Protein AF-A0A1V5J9D7-F1 (afdb_monomer)

Radius of gyration: 21.49 Å; Cα contacts (8 Å, |Δi|>4): 347; chains: 1; bounding box: 73×35×59 Å

Structure (mmCIF, N/CA/C/O backbone):
data_AF-A0A1V5J9D7-F1
#
_entry.id   AF-A0A1V5J9D7-F1
#
loop_
_atom_site.group_PDB
_atom_site.id
_atom_site.type_symbol
_atom_site.label_atom_id
_atom_site.label_alt_id
_atom_site.label_comp_id
_atom_site.label_asym_id
_atom_site.label_entity_id
_atom_site.label_seq_id
_atom_site.pdbx_PDB_ins_code
_atom_site.Cartn_x
_atom_site.Cartn_y
_atom_site.Cartn_z
_atom_site.occupancy
_atom_site.B_iso_or_equiv
_atom_site.auth_seq_id
_atom_site.auth_comp_id
_atom_site.auth_asym_id
_atom_site.auth_atom_id
_atom_site.pdbx_PDB_model_num
ATOM 1 N N . MET A 1 1 ? -0.715 -8.933 -0.550 1.00 88.19 1 MET A N 1
ATOM 2 C CA . MET A 1 1 ? -1.091 -8.548 -1.933 1.00 88.19 1 MET A CA 1
ATOM 3 C C . MET A 1 1 ? -0.707 -7.125 -2.305 1.00 88.19 1 MET A C 1
ATOM 5 O O . MET A 1 1 ? -0.078 -6.970 -3.344 1.00 88.19 1 MET A O 1
ATOM 9 N N . ALA A 1 2 ? -1.010 -6.105 -1.489 1.00 92.94 2 ALA A N 1
ATOM 10 C CA . ALA A 1 2 ? -0.634 -4.714 -1.782 1.00 92.94 2 ALA A CA 1
ATOM 11 C C . ALA A 1 2 ? 0.849 -4.556 -2.173 1.00 92.94 2 ALA A C 1
ATOM 13 O O . ALA A 1 2 ? 1.142 -3.935 -3.190 1.00 92.94 2 ALA A O 1
ATOM 14 N N . CYS A 1 3 ? 1.771 -5.229 -1.471 1.00 92.62 3 CYS A N 1
ATOM 15 C CA . CYS A 1 3 ? 3.202 -5.179 -1.788 1.00 92.62 3 CYS A CA 1
ATOM 16 C C . CYS A 1 3 ? 3.565 -5.654 -3.210 1.00 92.62 3 CYS A C 1
ATOM 18 O O . CYS A 1 3 ? 4.598 -5.267 -3.735 1.00 92.62 3 CYS A O 1
ATOM 20 N N . HIS A 1 4 ? 2.740 -6.479 -3.855 1.00 92.69 4 HIS A N 1
ATOM 21 C CA . HIS A 1 4 ? 3.001 -6.979 -5.210 1.00 92.69 4 HIS A CA 1
ATOM 22 C C . HIS A 1 4 ? 2.334 -6.136 -6.302 1.00 92.69 4 HIS A C 1
ATOM 24 O O . HIS A 1 4 ? 2.834 -6.067 -7.422 1.00 92.69 4 HIS A O 1
ATOM 30 N N . ILE A 1 5 ? 1.214 -5.485 -5.981 1.00 95.75 5 ILE A N 1
ATOM 31 C CA . ILE A 1 5 ? 0.414 -4.712 -6.942 1.00 95.75 5 ILE A CA 1
ATOM 32 C C . ILE A 1 5 ? 0.777 -3.222 -6.886 1.00 95.75 5 ILE A C 1
ATOM 34 O O . ILE A 1 5 ? 0.890 -2.580 -7.923 1.00 95.75 5 ILE A O 1
ATOM 38 N N . LEU A 1 6 ? 1.030 -2.666 -5.698 1.00 96.44 6 LEU A N 1
ATOM 39 C CA . LEU A 1 6 ? 1.404 -1.257 -5.539 1.00 96.44 6 LEU A CA 1
ATOM 40 C C . LEU A 1 6 ? 2.887 -0.987 -5.794 1.00 96.44 6 LEU A C 1
ATOM 42 O O . LEU A 1 6 ? 3.241 0.160 -6.039 1.00 96.44 6 LEU A O 1
ATOM 46 N N . HIS A 1 7 ? 3.762 -1.997 -5.777 1.00 94.12 7 HIS A N 1
ATOM 47 C CA . HIS A 1 7 ? 5.195 -1.793 -6.032 1.00 94.12 7 HIS A CA 1
ATOM 48 C C . HIS A 1 7 ? 5.496 -1.126 -7.387 1.00 94.12 7 HIS A C 1
ATOM 50 O O . HIS A 1 7 ? 6.227 -0.131 -7.386 1.00 94.12 7 HIS A O 1
ATOM 56 N N . PRO A 1 8 ? 4.901 -1.544 -8.529 1.00 93.62 8 PRO A N 1
ATOM 57 C CA . PRO A 1 8 ? 5.086 -0.821 -9.787 1.00 93.62 8 PRO A CA 1
ATOM 58 C C . PRO A 1 8 ? 4.595 0.630 -9.713 1.00 93.62 8 PRO A C 1
ATOM 60 O O . PRO A 1 8 ? 5.233 1.495 -10.306 1.00 93.62 8 PRO A O 1
ATOM 63 N N . VAL A 1 9 ? 3.522 0.932 -8.970 1.00 96.00 9 VAL A N 1
ATOM 64 C CA . VAL A 1 9 ? 3.044 2.313 -8.757 1.00 96.00 9 VAL A CA 1
ATOM 65 C C . VAL A 1 9 ? 4.068 3.111 -7.951 1.00 96.00 9 VAL A C 1
ATOM 67 O O . VAL A 1 9 ? 4.515 4.169 -8.392 1.00 96.00 9 VAL A O 1
ATOM 70 N N . PHE A 1 10 ? 4.483 2.573 -6.804 1.00 95.44 10 PHE A N 1
ATOM 71 C CA . PHE A 1 10 ? 5.424 3.196 -5.880 1.00 95.44 10 PHE A CA 1
ATOM 72 C C . PHE A 1 10 ? 6.750 3.534 -6.564 1.00 95.44 10 PHE A C 1
ATOM 74 O O . PHE A 1 10 ? 7.194 4.683 -6.538 1.00 95.44 10 PHE A O 1
ATOM 81 N N . LYS A 1 11 ? 7.338 2.552 -7.254 1.00 91.94 11 LYS A N 1
ATOM 82 C CA . LYS A 1 11 ? 8.631 2.701 -7.923 1.00 91.94 11 LYS A CA 1
ATOM 83 C C . LYS A 1 11 ? 8.548 3.615 -9.144 1.00 91.94 11 LYS A C 1
ATOM 85 O O . LYS A 1 11 ? 9.349 4.538 -9.269 1.00 91.94 11 LYS A O 1
ATOM 90 N N . SER A 1 12 ? 7.577 3.394 -10.038 1.00 90.75 12 SER A N 1
ATOM 91 C CA . SER A 1 12 ? 7.492 4.158 -11.295 1.00 90.75 12 SER A CA 1
ATOM 92 C C . SER A 1 12 ? 7.131 5.628 -11.085 1.00 90.75 12 SER A C 1
ATOM 94 O O . SER A 1 12 ? 7.621 6.486 -11.817 1.00 90.75 12 SER A O 1
ATOM 96 N N . LEU A 1 13 ? 6.317 5.936 -10.070 1.00 93.75 13 LEU A N 1
ATOM 97 C CA . LEU A 1 13 ? 5.915 7.306 -9.753 1.00 93.75 13 LEU A CA 1
ATOM 98 C C . LEU A 1 13 ? 6.818 7.970 -8.706 1.00 93.75 13 LEU A C 1
ATOM 100 O O . LEU A 1 13 ? 6.556 9.121 -8.342 1.00 93.75 13 LEU A O 1
ATOM 104 N N . ARG A 1 14 ? 7.878 7.277 -8.258 1.00 93.31 14 ARG A N 1
ATOM 105 C CA . ARG A 1 14 ? 8.825 7.728 -7.225 1.00 93.31 14 ARG A CA 1
ATOM 106 C C . ARG A 1 14 ? 8.103 8.200 -5.963 1.00 93.31 14 ARG A C 1
ATOM 108 O O . ARG A 1 14 ? 8.318 9.315 -5.488 1.00 93.31 14 ARG A O 1
ATOM 115 N N . LEU A 1 15 ? 7.176 7.380 -5.485 1.00 95.62 15 LEU A N 1
ATOM 116 C CA . LEU A 1 15 ? 6.425 7.679 -4.276 1.00 95.62 15 LEU A CA 1
ATOM 117 C C . LEU A 1 15 ? 7.310 7.465 -3.042 1.00 95.62 15 LEU A C 1
ATOM 119 O O . LEU A 1 15 ? 8.248 6.672 -3.064 1.00 95.62 15 LEU A O 1
ATOM 123 N N . LYS A 1 16 ? 6.988 8.187 -1.969 1.00 93.94 16 LYS A N 1
ATOM 124 C CA . LYS A 1 16 ? 7.453 7.911 -0.606 1.00 93.94 16 LYS A CA 1
ATOM 125 C C . LYS A 1 16 ? 6.210 7.825 0.280 1.00 93.94 16 LYS A C 1
ATOM 127 O O . LYS A 1 16 ? 5.405 6.914 0.102 1.00 93.94 16 LYS A O 1
ATOM 132 N N . TYR A 1 17 ? 5.974 8.819 1.129 1.00 96.69 17 TYR A N 1
ATOM 133 C CA . TYR A 1 17 ? 4.774 8.894 1.954 1.00 96.69 17 TYR A CA 1
ATOM 134 C C . TYR A 1 17 ? 3.686 9.759 1.304 1.00 96.69 17 TYR A C 1
ATOM 136 O O . TYR A 1 17 ? 4.003 10.783 0.689 1.00 96.69 17 TYR A O 1
ATOM 144 N N . PRO A 1 18 ? 2.406 9.371 1.420 1.00 97.94 18 PRO A N 1
ATOM 145 C CA . PRO A 1 18 ? 1.301 10.263 1.105 1.00 97.94 18 PRO A CA 1
ATOM 146 C C . PRO A 1 18 ? 1.159 11.335 2.193 1.00 97.94 18 PRO A C 1
ATOM 148 O O . PRO A 1 18 ? 1.586 11.131 3.324 1.00 97.94 18 PRO A O 1
ATOM 151 N N . THR A 1 19 ? 0.533 12.463 1.869 1.00 98.50 19 THR A N 1
ATOM 152 C CA . THR A 1 19 ? 0.197 13.518 2.846 1.00 98.50 19 THR A CA 1
ATOM 153 C C . THR A 1 19 ? -1.212 13.363 3.398 1.00 98.50 19 THR A C 1
ATOM 155 O O . THR A 1 19 ? -1.521 13.883 4.469 1.00 98.50 19 THR A O 1
ATOM 158 N N . LYS A 1 20 ? -2.086 12.662 2.667 1.00 98.75 20 LYS A N 1
ATOM 159 C CA . LYS A 1 20 ? -3.467 12.403 3.075 1.00 98.75 20 LYS A CA 1
ATOM 160 C C . LYS A 1 20 ? -3.866 10.976 2.752 1.00 98.75 20 LYS A C 1
ATOM 162 O O . LYS A 1 20 ? -3.481 10.436 1.712 1.00 98.75 20 LYS A O 1
ATOM 167 N N . VAL A 1 21 ? -4.696 10.404 3.611 1.00 98.75 21 VAL A N 1
ATOM 168 C CA . VAL A 1 21 ? -5.292 9.088 3.409 1.00 98.75 21 VAL A CA 1
ATOM 169 C C . VAL A 1 21 ? -6.745 9.084 3.870 1.00 98.75 21 VAL A C 1
ATOM 171 O O . VAL A 1 21 ? -7.112 9.714 4.861 1.00 98.75 21 VAL A O 1
ATOM 174 N N . GLN A 1 22 ? -7.591 8.371 3.140 1.00 98.44 22 GLN A N 1
ATOM 175 C CA . GLN A 1 22 ? -8.955 8.073 3.548 1.00 98.44 22 GLN A CA 1
ATOM 176 C C . GLN A 1 22 ? -9.253 6.620 3.210 1.00 98.44 22 GLN A C 1
ATOM 178 O O . GLN A 1 22 ? -8.967 6.164 2.104 1.00 98.44 22 GLN A O 1
ATOM 183 N N . ALA A 1 23 ? -9.828 5.895 4.157 1.00 97.94 23 ALA A N 1
ATOM 184 C CA . ALA A 1 23 ? -10.106 4.481 4.000 1.00 97.94 23 ALA A CA 1
ATOM 185 C C . ALA A 1 23 ? -11.538 4.141 4.405 1.00 97.94 23 ALA A C 1
ATOM 187 O O . ALA A 1 23 ? -12.154 4.845 5.204 1.00 97.94 23 ALA A O 1
ATOM 188 N N . SER A 1 24 ? -12.042 3.040 3.858 1.00 97.56 24 SER A N 1
ATOM 189 C CA . SER A 1 24 ? -13.289 2.415 4.290 1.00 97.56 24 SER A CA 1
ATOM 190 C C . SER A 1 24 ? -13.197 0.905 4.115 1.00 97.56 24 SER A C 1
ATOM 192 O O . SER A 1 24 ? -12.432 0.426 3.272 1.00 97.56 24 SER A O 1
ATOM 194 N N . SER A 1 25 ? -13.959 0.151 4.899 1.00 97.94 25 SER A N 1
ATOM 195 C CA . SER A 1 25 ? -14.018 -1.301 4.769 1.00 97.94 25 SER A CA 1
ATOM 196 C C . SER A 1 25 ? -15.393 -1.866 5.094 1.00 97.94 25 SER A C 1
ATOM 198 O O . SER A 1 25 ? -16.261 -1.193 5.651 1.00 97.94 25 SER A O 1
ATOM 200 N N . THR A 1 26 ? -15.574 -3.153 4.800 1.00 97.00 26 THR A N 1
ATOM 201 C CA . THR A 1 26 ? -16.598 -3.963 5.472 1.00 97.00 26 THR A CA 1
ATOM 202 C C . THR A 1 26 ? -16.349 -3.980 6.983 1.00 97.00 26 THR A C 1
ATOM 204 O O . THR A 1 26 ? -15.329 -3.468 7.452 1.00 97.00 26 THR A O 1
ATOM 207 N N . LEU A 1 27 ? -17.242 -4.617 7.751 1.00 94.75 27 LEU A N 1
ATOM 208 C CA . LEU A 1 27 ? -17.058 -4.768 9.194 1.00 94.75 27 LEU A CA 1
ATOM 209 C C . LEU A 1 27 ? -15.631 -5.241 9.519 1.00 94.75 27 LEU A C 1
ATOM 211 O O . LEU A 1 27 ? -15.158 -6.239 8.974 1.00 94.75 27 LEU A O 1
ATOM 215 N N . LEU A 1 28 ? -14.964 -4.471 10.374 1.00 94.44 28 LEU A N 1
ATOM 216 C CA . LEU A 1 28 ? -13.604 -4.699 10.833 1.00 94.44 28 LEU A CA 1
ATOM 217 C C . LEU A 1 28 ? -13.659 -5.156 12.289 1.00 94.44 28 LEU A C 1
ATOM 219 O O . LEU A 1 28 ? -14.225 -4.452 13.133 1.00 94.44 28 LEU A O 1
ATOM 223 N N . LEU A 1 29 ? -13.060 -6.312 12.567 1.00 94.50 29 LEU A N 1
ATOM 224 C CA . LEU A 1 29 ? -12.927 -6.826 13.925 1.00 94.50 29 LEU A CA 1
ATOM 225 C C . LEU A 1 29 ? -11.555 -6.468 14.511 1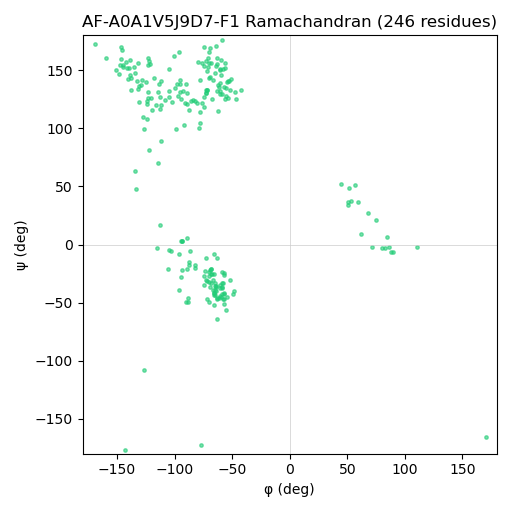.00 94.50 29 LEU A C 1
ATOM 227 O O . LEU A 1 29 ? -10.635 -6.065 13.794 1.00 94.50 29 LEU A O 1
ATOM 231 N N . THR A 1 30 ? -11.401 -6.615 15.826 1.00 93.25 30 THR A N 1
ATOM 232 C CA . THR A 1 30 ? -10.114 -6.404 16.506 1.00 93.25 30 THR A CA 1
ATOM 233 C C . THR A 1 30 ? -9.031 -7.333 15.952 1.00 93.25 30 THR A C 1
ATOM 235 O O . THR A 1 30 ? -7.930 -6.867 15.642 1.00 93.25 30 THR A O 1
ATOM 238 N N . ASP A 1 31 ? -9.390 -8.599 15.723 1.00 91.06 31 ASP A N 1
ATOM 239 C CA . ASP A 1 31 ? -8.433 -9.697 15.539 1.00 91.06 31 ASP A CA 1
ATOM 240 C C . ASP A 1 31 ? -8.284 -10.163 14.083 1.00 91.06 31 ASP A C 1
ATOM 242 O O . ASP A 1 31 ? -7.438 -11.006 13.785 1.00 91.06 31 ASP A O 1
ATOM 246 N N . CYS A 1 32 ? -9.077 -9.629 13.149 1.00 90.56 32 CYS A N 1
ATOM 247 C CA . CYS A 1 32 ? -8.994 -10.008 11.739 1.00 90.56 32 CYS A CA 1
ATOM 248 C C . CYS A 1 32 ? -9.126 -8.818 10.783 1.00 90.56 32 CYS A C 1
ATOM 250 O O . CYS A 1 32 ? -9.625 -7.746 11.125 1.00 90.56 32 CYS A O 1
ATOM 252 N N . ALA A 1 33 ? -8.628 -9.017 9.562 1.00 92.50 33 ALA A N 1
ATOM 253 C CA . ALA A 1 33 ? -8.783 -8.066 8.471 1.00 92.50 33 ALA A CA 1
ATOM 254 C C . ALA A 1 33 ? -10.244 -8.036 7.980 1.00 92.50 33 ALA A C 1
ATOM 256 O O . ALA A 1 33 ? -10.943 -9.048 8.085 1.00 92.50 33 ALA A O 1
ATOM 257 N N . PRO A 1 34 ? -10.714 -6.910 7.415 1.00 95.62 34 PRO A N 1
ATOM 258 C CA . PRO A 1 34 ? -12.030 -6.865 6.797 1.00 95.62 34 PRO A CA 1
ATOM 259 C C . PRO A 1 34 ? -12.040 -7.730 5.529 1.00 95.62 34 PRO A C 1
ATOM 261 O O . PRO A 1 34 ? -11.006 -7.937 4.894 1.00 95.62 34 PRO A O 1
ATOM 264 N N . ASN A 1 35 ? -13.223 -8.194 5.121 1.00 96.31 35 ASN A N 1
ATOM 265 C CA . ASN A 1 35 ? -13.377 -8.952 3.876 1.00 96.31 35 ASN A CA 1
ATOM 266 C C . ASN A 1 35 ? -13.068 -8.110 2.636 1.00 96.31 35 ASN A C 1
ATOM 268 O O . ASN A 1 35 ? -12.573 -8.653 1.653 1.00 96.31 35 ASN A O 1
ATOM 272 N N . ALA A 1 36 ? -13.369 -6.810 2.679 1.00 97.81 36 ALA A N 1
ATOM 273 C CA . ALA A 1 36 ? -13.030 -5.866 1.624 1.00 97.81 36 ALA A CA 1
ATOM 274 C C . ALA A 1 36 ? -12.755 -4.472 2.184 1.00 97.81 36 ALA A C 1
ATOM 276 O O . ALA A 1 36 ? -13.389 -4.046 3.155 1.00 97.81 36 ALA A O 1
ATOM 277 N N . GLN A 1 37 ? -11.845 -3.749 1.543 1.00 97.56 37 GLN A N 1
ATOM 278 C CA . GLN A 1 37 ? -11.512 -2.367 1.865 1.00 97.56 37 GLN A CA 1
ATOM 279 C C . GLN A 1 37 ? -11.133 -1.570 0.615 1.00 97.56 37 GLN A C 1
ATOM 281 O O . GLN A 1 37 ? -10.734 -2.096 -0.428 1.00 97.56 37 GLN A O 1
ATOM 286 N N . THR A 1 38 ? -11.237 -0.255 0.753 1.00 98.12 38 THR A N 1
ATOM 287 C CA . THR A 1 38 ? -10.708 0.712 -0.203 1.00 98.12 38 THR A CA 1
ATOM 288 C C . THR A 1 38 ? -9.868 1.730 0.540 1.00 98.12 38 THR A C 1
ATOM 290 O O . THR A 1 38 ? -10.307 2.235 1.577 1.00 98.12 38 THR A O 1
ATOM 293 N N . VAL A 1 39 ? -8.714 2.094 -0.007 1.00 98.50 39 VAL A N 1
ATOM 294 C CA . VAL A 1 39 ? -7.863 3.137 0.575 1.00 98.50 39 VAL A CA 1
ATOM 295 C C . VAL A 1 39 ? -7.460 4.120 -0.507 1.00 98.50 39 VAL A C 1
ATOM 297 O O . VAL A 1 39 ? -6.873 3.735 -1.513 1.00 98.50 39 VAL A O 1
ATOM 300 N N . LYS A 1 40 ? -7.775 5.393 -0.300 1.00 98.69 40 LYS A N 1
ATOM 301 C CA . LYS A 1 40 ? -7.380 6.506 -1.156 1.00 98.69 40 LYS A CA 1
ATOM 302 C C . LYS A 1 40 ? -6.221 7.248 -0.506 1.00 98.69 40 LYS A C 1
ATOM 304 O O . LYS A 1 40 ? -6.359 7.751 0.606 1.00 98.69 40 LYS A O 1
ATOM 309 N N . TYR A 1 41 ? -5.114 7.352 -1.225 1.00 98.62 41 TYR A N 1
ATOM 310 C CA . TYR A 1 41 ? -3.915 8.083 -0.836 1.00 98.62 41 TYR A CA 1
ATOM 311 C C . TYR A 1 41 ? -3.731 9.298 -1.739 1.00 98.62 41 TYR A C 1
ATOM 313 O O . TYR A 1 41 ? -3.919 9.199 -2.953 1.00 98.62 41 TYR A O 1
ATOM 321 N N . ILE A 1 42 ? -3.299 10.415 -1.160 1.00 98.69 42 ILE A N 1
ATOM 322 C CA . ILE A 1 42 ? -2.838 11.590 -1.902 1.00 98.69 42 ILE A CA 1
ATOM 323 C C . ILE A 1 42 ? -1.344 11.746 -1.655 1.00 98.69 42 ILE A C 1
ATOM 325 O O . ILE A 1 42 ? -0.916 11.966 -0.521 1.00 98.69 42 ILE A O 1
ATOM 329 N N . TYR A 1 43 ? -0.555 11.630 -2.716 1.00 98.38 43 TYR A N 1
ATOM 330 C CA . TYR A 1 43 ? 0.884 11.861 -2.680 1.00 98.38 43 TYR A CA 1
ATOM 331 C C . TYR A 1 43 ? 1.195 13.252 -3.203 1.00 98.38 43 TYR A C 1
ATOM 333 O O . TYR A 1 43 ? 0.681 13.600 -4.266 1.00 98.38 43 TYR A O 1
ATOM 341 N N . PRO A 1 44 ? 2.069 14.016 -2.528 1.00 98.00 44 PRO A N 1
ATOM 342 C CA . PRO A 1 44 ? 2.404 15.369 -2.946 1.00 98.00 44 PRO A CA 1
ATOM 343 C C . PRO A 1 44 ? 3.109 15.369 -4.308 1.00 98.00 44 PRO A C 1
ATOM 345 O O . PRO A 1 44 ? 3.509 14.325 -4.832 1.00 98.00 44 PRO A O 1
ATOM 348 N N . ALA A 1 45 ? 3.290 16.553 -4.890 1.00 97.69 45 ALA A N 1
ATOM 349 C CA . ALA A 1 45 ? 4.181 16.706 -6.034 1.00 97.69 45 ALA A CA 1
ATOM 350 C C . ALA A 1 45 ? 5.618 16.285 -5.663 1.00 97.69 45 ALA A C 1
ATOM 352 O O . ALA A 1 45 ? 6.068 16.479 -4.533 1.00 97.69 45 ALA A O 1
ATOM 353 N N . ARG A 1 46 ? 6.339 15.700 -6.621 1.00 95.94 46 ARG A N 1
ATOM 354 C CA . ARG A 1 46 ? 7.726 15.245 -6.483 1.00 95.94 46 ARG A CA 1
ATOM 355 C C . ARG A 1 46 ? 8.600 15.927 -7.526 1.00 95.94 46 ARG A C 1
ATOM 357 O O . ARG A 1 46 ? 8.137 16.329 -8.590 1.00 95.94 46 ARG A O 1
ATOM 364 N N . THR A 1 47 ? 9.897 15.970 -7.254 1.00 94.00 47 THR A N 1
ATOM 365 C CA . THR A 1 47 ? 10.891 16.404 -8.235 1.00 94.00 47 THR A CA 1
ATOM 366 C C . THR A 1 47 ? 11.106 15.312 -9.280 1.00 94.00 47 THR A C 1
ATOM 368 O O . THR A 1 47 ? 11.545 14.204 -8.957 1.00 94.00 47 THR A O 1
ATOM 371 N N . ALA A 1 48 ? 10.806 15.624 -10.540 1.00 91.88 48 ALA A N 1
ATOM 372 C CA . ALA A 1 48 ? 11.094 14.742 -11.661 1.00 91.88 48 ALA A CA 1
ATOM 373 C C . ALA A 1 48 ? 12.612 14.704 -11.939 1.00 91.88 48 ALA A C 1
ATOM 375 O O . ALA A 1 48 ? 13.249 15.759 -12.000 1.00 91.88 48 ALA A O 1
ATOM 376 N N . PRO A 1 49 ? 13.224 13.518 -12.119 1.00 88.50 49 PRO A N 1
ATOM 377 C CA . PRO A 1 49 ? 14.594 13.421 -12.612 1.00 88.50 49 PRO A CA 1
ATOM 378 C C . PRO A 1 49 ? 14.752 14.090 -13.983 1.00 88.50 49 PRO A C 1
ATOM 380 O O . PRO A 1 49 ? 13.839 14.049 -14.801 1.00 88.50 49 PRO A O 1
ATOM 383 N N . SER A 1 50 ? 15.942 14.609 -14.292 1.00 88.00 50 SER A N 1
ATOM 384 C CA . SER A 1 50 ? 16.217 15.327 -15.553 1.00 88.00 50 SER A CA 1
ATOM 385 C C . SER A 1 50 ? 15.937 14.526 -16.832 1.00 88.00 50 SER A C 1
ATOM 387 O O . SER A 1 50 ? 15.704 15.105 -17.887 1.00 88.00 50 SER A O 1
ATOM 389 N N . HIS A 1 51 ? 15.963 13.195 -16.755 1.00 85.19 51 HIS A N 1
ATOM 390 C CA . HIS A 1 51 ? 15.676 12.308 -17.881 1.00 85.19 51 HIS A CA 1
ATOM 391 C C . HIS A 1 51 ? 14.177 12.001 -18.056 1.00 85.19 51 HIS A C 1
ATOM 393 O O . HIS A 1 51 ? 13.802 11.325 -19.018 1.00 85.19 51 HIS A O 1
ATOM 399 N N . TYR A 1 52 ? 13.312 12.458 -17.145 1.00 88.06 52 TYR A N 1
ATOM 400 C CA . TYR A 1 52 ? 11.866 12.322 -17.291 1.00 88.06 52 TYR A CA 1
ATOM 401 C C . TYR A 1 52 ? 11.353 13.373 -18.277 1.00 88.06 52 TYR A C 1
ATOM 403 O O . TYR A 1 52 ? 11.805 14.512 -18.304 1.00 88.06 52 TYR A O 1
ATOM 411 N N . LYS A 1 53 ? 10.376 12.979 -19.098 1.00 87.06 53 LYS A N 1
ATOM 412 C CA . LYS A 1 53 ? 9.693 13.875 -20.052 1.00 87.06 53 LYS A CA 1
ATOM 413 C C . LYS A 1 53 ? 8.396 14.464 -19.492 1.00 87.06 53 LYS A C 1
ATOM 415 O O . LYS A 1 53 ? 7.653 15.106 -20.229 1.00 87.06 53 LYS A O 1
ATOM 420 N N . ILE A 1 54 ? 8.089 14.150 -18.238 1.00 88.31 54 ILE A N 1
ATOM 421 C CA . ILE A 1 54 ? 6.882 14.564 -17.533 1.00 88.31 54 ILE A CA 1
ATOM 422 C C . ILE A 1 54 ? 7.274 15.041 -16.143 1.00 88.31 54 ILE A C 1
ATOM 424 O O . ILE A 1 54 ? 8.198 14.492 -15.536 1.00 88.31 54 ILE A O 1
ATOM 428 N N . ASP A 1 55 ? 6.532 16.016 -15.638 1.00 92.81 55 ASP A N 1
ATOM 429 C CA . ASP A 1 55 ? 6.568 16.360 -14.226 1.00 92.81 55 ASP A CA 1
ATOM 430 C C . ASP A 1 55 ? 5.915 15.255 -13.388 1.00 92.81 55 ASP A C 1
ATOM 432 O O . ASP A 1 55 ? 5.203 14.381 -13.895 1.00 92.81 55 ASP A O 1
ATOM 436 N N . LEU A 1 56 ? 6.141 15.312 -12.079 1.00 95.19 56 LEU A N 1
ATOM 437 C CA . LEU A 1 56 ? 5.541 14.409 -11.105 1.00 95.19 56 LEU A CA 1
ATOM 438 C C . LEU A 1 56 ? 4.607 15.206 -10.173 1.00 95.19 56 LEU A C 1
ATOM 440 O O . LEU A 1 56 ? 4.943 15.405 -9.007 1.00 95.19 56 LEU A O 1
ATOM 444 N N . PRO A 1 57 ? 3.449 15.697 -10.664 1.00 96.56 57 PRO A N 1
ATOM 445 C CA . PRO A 1 57 ? 2.502 16.474 -9.859 1.00 96.56 57 PRO A CA 1
ATOM 446 C C . PRO A 1 57 ? 1.828 15.602 -8.798 1.00 96.56 57 PRO A C 1
ATOM 448 O O . PRO A 1 57 ? 1.931 14.379 -8.869 1.00 96.56 57 PRO A O 1
ATOM 451 N N . GLU A 1 58 ? 1.116 16.218 -7.848 1.00 98.06 58 GLU A N 1
ATOM 452 C CA . GLU A 1 58 ? 0.288 15.498 -6.868 1.00 98.06 58 GLU A CA 1
ATOM 453 C C . GLU A 1 58 ? -0.498 14.362 -7.541 1.00 98.06 58 GLU A C 1
ATOM 455 O O . GLU A 1 58 ? -1.061 14.540 -8.625 1.00 98.06 58 GLU A O 1
ATOM 460 N N . VAL A 1 59 ? -0.477 13.176 -6.932 1.00 98.00 59 VAL A N 1
ATOM 461 C CA . VAL A 1 59 ? -1.106 11.987 -7.509 1.00 98.00 59 VAL A CA 1
ATOM 462 C C . VAL A 1 59 ? -1.974 11.277 -6.488 1.00 98.00 59 VAL A C 1
ATOM 464 O O . VAL A 1 59 ? -1.577 11.026 -5.350 1.00 98.00 59 VAL A O 1
ATOM 467 N N . GLU A 1 60 ? -3.172 10.932 -6.938 1.00 98.56 60 GLU A N 1
ATOM 468 C CA . GLU A 1 60 ? -4.113 10.097 -6.216 1.00 98.56 60 GLU A CA 1
ATOM 469 C C . GLU A 1 60 ? -3.872 8.625 -6.557 1.00 98.56 60 GLU A C 1
ATOM 471 O O . GLU A 1 60 ? -3.797 8.247 -7.728 1.00 98.56 60 GLU A O 1
ATOM 476 N N . VAL A 1 61 ? -3.773 7.789 -5.526 1.00 98.50 61 VAL A N 1
ATOM 477 C CA . VAL A 1 61 ? -3.688 6.332 -5.664 1.00 98.50 61 VAL A CA 1
ATOM 478 C C . VAL A 1 61 ? -4.833 5.724 -4.876 1.00 98.50 61 VAL A C 1
ATOM 480 O O . VAL A 1 61 ? -4.977 6.000 -3.688 1.00 98.50 61 VAL A O 1
ATOM 483 N N . ILE A 1 62 ? -5.638 4.884 -5.524 1.00 98.38 62 ILE A N 1
ATOM 484 C CA . ILE A 1 62 ? -6.746 4.189 -4.869 1.00 98.38 62 ILE A CA 1
ATOM 485 C C . ILE A 1 62 ? -6.479 2.688 -4.897 1.00 98.38 62 ILE A C 1
ATOM 487 O O . ILE A 1 62 ? -6.338 2.081 -5.959 1.00 98.38 62 ILE A O 1
ATOM 491 N N . TRP A 1 63 ? -6.402 2.101 -3.710 1.00 97.88 63 TRP A N 1
ATOM 492 C CA . TRP A 1 63 ? -6.344 0.668 -3.483 1.00 97.88 63 TRP A CA 1
ATOM 49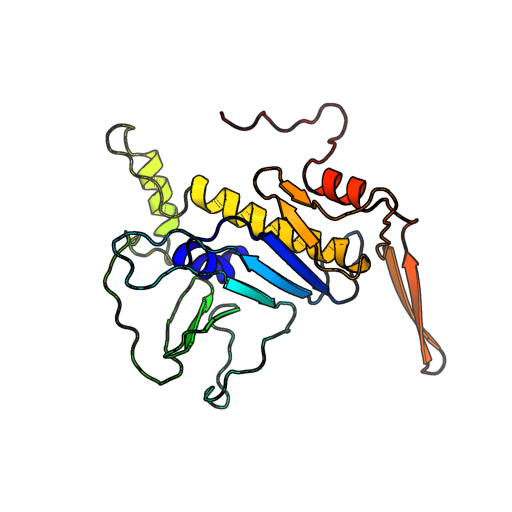3 C C . TRP A 1 63 ? -7.756 0.105 -3.318 1.00 97.88 63 TRP A C 1
ATOM 495 O O . TRP A 1 63 ? -8.571 0.690 -2.605 1.00 97.88 63 TRP A O 1
ATOM 505 N N . TYR A 1 64 ? -8.004 -1.048 -3.933 1.00 97.19 64 TYR A N 1
ATOM 506 C CA . TYR A 1 64 ? -9.219 -1.843 -3.776 1.00 97.19 64 TYR A CA 1
ATOM 507 C C . TYR A 1 64 ? -8.820 -3.297 -3.513 1.00 97.19 64 TYR A C 1
ATOM 509 O O . TYR A 1 64 ? -7.937 -3.820 -4.196 1.00 97.19 64 TYR A O 1
ATOM 517 N N . ASP A 1 65 ? -9.478 -3.961 -2.567 1.00 94.56 65 ASP A N 1
ATOM 518 C CA . ASP A 1 65 ? -9.359 -5.407 -2.370 1.00 94.56 65 ASP A CA 1
ATOM 519 C C . ASP A 1 65 ? -10.700 -6.049 -1.964 1.00 94.56 65 ASP A C 1
ATOM 521 O O . ASP A 1 65 ? -11.752 -5.408 -1.979 1.00 94.56 65 ASP A O 1
ATOM 525 N N . GLY A 1 66 ? -10.687 -7.358 -1.692 1.00 94.44 66 GLY A N 1
ATOM 526 C CA . GLY A 1 66 ? -11.885 -8.080 -1.254 1.00 94.44 66 GLY A CA 1
ATOM 527 C C . GLY A 1 66 ? -12.974 -8.222 -2.317 1.00 94.44 66 GLY A C 1
ATOM 528 O O . GLY A 1 66 ? -14.156 -8.292 -1.998 1.00 94.44 66 GLY A O 1
ATOM 529 N N . GLY A 1 67 ? -12.583 -8.220 -3.595 1.00 93.69 67 GLY A N 1
ATOM 530 C CA . GLY A 1 67 ? -13.503 -8.262 -4.735 1.00 93.69 67 GLY A CA 1
ATOM 531 C C . GLY A 1 67 ? -13.980 -6.886 -5.207 1.00 93.69 67 GLY A C 1
ATOM 532 O O . GLY A 1 67 ? -14.603 -6.798 -6.264 1.00 93.69 67 GLY A O 1
ATOM 533 N N . LEU A 1 68 ? -13.646 -5.809 -4.488 1.00 95.75 68 LEU A N 1
ATOM 534 C CA . LEU A 1 68 ? -13.875 -4.452 -4.974 1.00 95.75 68 LEU A CA 1
ATOM 535 C C . LEU A 1 68 ? -12.924 -4.134 -6.129 1.00 95.75 68 LEU A C 1
ATOM 537 O O . LEU A 1 68 ? -11.760 -4.535 -6.146 1.00 95.75 68 LEU A O 1
ATOM 541 N N . GLN A 1 69 ? -13.434 -3.388 -7.102 1.00 94.94 69 GLN A N 1
ATOM 542 C CA . GLN A 1 69 ? -12.682 -2.911 -8.255 1.00 94.94 69 GLN A CA 1
ATOM 543 C C . GLN A 1 69 ? -13.137 -1.489 -8.587 1.00 94.94 69 GLN A C 1
ATOM 545 O O . GLN A 1 69 ? -14.303 -1.154 -8.348 1.00 94.94 69 GLN A O 1
ATOM 550 N N . PRO A 1 70 ? -12.270 -0.654 -9.185 1.00 95.56 70 PRO A N 1
ATOM 551 C CA . PRO A 1 70 ? -12.744 0.571 -9.797 1.00 95.56 70 PRO A CA 1
ATOM 552 C C . PRO A 1 70 ? -13.697 0.229 -10.946 1.00 95.56 70 PRO A C 1
ATOM 554 O O . PRO A 1 70 ? -13.604 -0.837 -11.576 1.00 95.56 70 PRO A O 1
ATOM 557 N N . MET A 1 71 ? -14.582 1.173 -11.264 1.00 95.75 71 MET A N 1
ATOM 558 C CA . MET A 1 71 ? -15.339 1.098 -12.507 1.00 95.75 71 MET A CA 1
ATOM 559 C C . MET A 1 71 ? -14.372 0.971 -13.681 1.00 95.75 71 MET A C 1
ATOM 561 O O . MET A 1 71 ? -13.312 1.604 -13.714 1.00 95.75 71 MET A O 1
ATOM 565 N N . LYS A 1 72 ? -14.738 0.129 -14.646 1.00 95.69 72 LYS A N 1
ATOM 566 C CA . LYS A 1 72 ? -13.939 -0.047 -15.852 1.00 95.69 72 LYS A CA 1
ATOM 567 C C . LYS A 1 72 ? -13.852 1.297 -16.581 1.00 95.69 72 LYS A C 1
ATOM 569 O O . LYS A 1 72 ? -14.889 1.928 -16.787 1.00 95.69 72 LYS A O 1
ATOM 574 N N . PRO A 1 73 ? -12.645 1.757 -16.950 1.00 96.31 73 PRO A N 1
ATOM 575 C CA . PRO A 1 73 ? -12.517 2.949 -17.769 1.00 96.31 73 PRO A CA 1
ATOM 576 C C . PRO A 1 73 ? -13.293 2.821 -19.079 1.00 96.31 73 PRO A C 1
ATOM 578 O O . PRO A 1 73 ? -13.425 1.727 -19.627 1.00 96.31 73 PRO A O 1
ATOM 581 N N . GLU A 1 74 ? -13.742 3.950 -19.617 1.00 96.19 74 GLU A N 1
ATOM 582 C CA . GLU A 1 74 ? -14.306 4.001 -20.964 1.00 96.19 74 GLU A CA 1
ATOM 583 C C . GLU A 1 74 ? -13.346 3.364 -21.984 1.00 96.19 74 GLU A C 1
ATOM 585 O O . GLU A 1 74 ? -12.142 3.633 -21.962 1.00 96.19 74 GLU A O 1
ATOM 590 N N . GLY A 1 75 ? -13.882 2.504 -22.855 1.00 95.94 75 GLY A N 1
ATOM 591 C CA . GLY A 1 75 ? -13.103 1.734 -23.829 1.00 95.94 75 GLY A CA 1
ATOM 592 C C . GLY A 1 75 ? -12.504 0.430 -23.290 1.00 95.94 75 GLY A C 1
ATOM 593 O O . GLY A 1 75 ? -11.734 -0.215 -23.999 1.00 95.94 75 GLY A O 1
ATOM 594 N N . TRP A 1 76 ? -12.831 0.016 -22.059 1.00 97.88 76 TRP A N 1
ATOM 595 C CA . TRP A 1 76 ? -12.430 -1.299 -21.551 1.00 97.88 76 TRP A CA 1
ATOM 596 C C . TRP A 1 76 ? -12.977 -2.433 -22.430 1.00 97.88 76 TRP A C 1
ATOM 598 O O . TRP A 1 76 ? -14.182 -2.451 -22.689 1.00 97.88 76 TRP A O 1
ATOM 608 N N . PRO A 1 77 ? -12.136 -3.392 -22.870 1.00 97.00 77 PRO A N 1
ATOM 609 C CA . PRO A 1 77 ? -12.599 -4.494 -23.703 1.00 97.00 77 PRO A CA 1
ATOM 610 C C . PRO A 1 77 ? -13.664 -5.333 -22.994 1.00 97.00 77 PRO A C 1
ATOM 612 O O . PRO A 1 77 ? -13.483 -5.744 -21.844 1.00 97.00 77 PRO A O 1
ATOM 615 N N . GLU A 1 78 ? -14.763 -5.608 -23.690 1.00 96.94 78 GLU A N 1
ATOM 616 C CA . GLU A 1 78 ? -15.859 -6.413 -23.159 1.00 96.94 78 GLU A CA 1
ATOM 617 C C . GLU A 1 78 ? -15.361 -7.798 -22.713 1.00 96.94 78 GLU A C 1
ATOM 619 O O . GLU A 1 78 ? -14.550 -8.434 -23.387 1.00 96.94 78 GLU A O 1
ATOM 624 N N . GLY A 1 79 ? -15.802 -8.242 -21.532 1.00 95.25 79 GLY A N 1
ATOM 625 C CA . GLY A 1 79 ? -15.429 -9.540 -20.961 1.00 95.25 79 GLY A CA 1
ATOM 626 C C . GLY A 1 79 ? -13.980 -9.664 -20.470 1.00 95.25 79 GLY A C 1
ATOM 627 O O . GLY A 1 79 ? -13.623 -10.705 -19.921 1.00 95.25 79 GLY A O 1
ATOM 628 N N . LYS A 1 80 ? -13.134 -8.635 -20.622 1.00 95.38 80 LYS A N 1
ATOM 629 C CA . LYS A 1 80 ? -11.744 -8.695 -20.153 1.00 95.38 80 LYS A CA 1
ATOM 630 C C . LYS A 1 80 ? -11.658 -8.530 -18.637 1.00 95.38 80 LYS A C 1
ATOM 632 O O . LYS A 1 80 ? -12.048 -7.491 -18.098 1.00 95.38 80 LYS A O 1
ATOM 637 N N . ASP A 1 81 ? -11.085 -9.528 -17.968 1.00 94.44 81 ASP A N 1
ATOM 638 C CA . ASP A 1 81 ? -10.796 -9.468 -16.535 1.00 94.44 81 ASP A CA 1
ATOM 639 C C . ASP A 1 81 ? -9.710 -8.415 -16.238 1.00 94.44 81 ASP A C 1
ATOM 641 O O . ASP A 1 81 ? -8.763 -8.220 -17.004 1.00 94.44 81 ASP A O 1
ATOM 645 N N . MET A 1 82 ? -9.878 -7.701 -15.127 1.00 93.69 82 MET A N 1
ATOM 646 C CA . MET A 1 82 ? -8.879 -6.769 -14.596 1.00 93.69 82 MET A CA 1
ATOM 647 C C . MET A 1 82 ? -7.803 -7.500 -13.784 1.00 93.69 82 MET A C 1
ATOM 649 O O . MET A 1 82 ? -6.719 -6.958 -13.577 1.00 93.69 82 MET A O 1
ATOM 653 N N . ASN A 1 83 ? -8.097 -8.712 -13.316 1.00 94.31 83 ASN A N 1
ATOM 654 C CA . ASN A 1 83 ? -7.142 -9.553 -12.620 1.00 94.31 83 ASN A CA 1
ATOM 655 C C . ASN A 1 83 ? -6.183 -10.216 -13.619 1.00 94.31 83 ASN A C 1
ATOM 657 O O . ASN A 1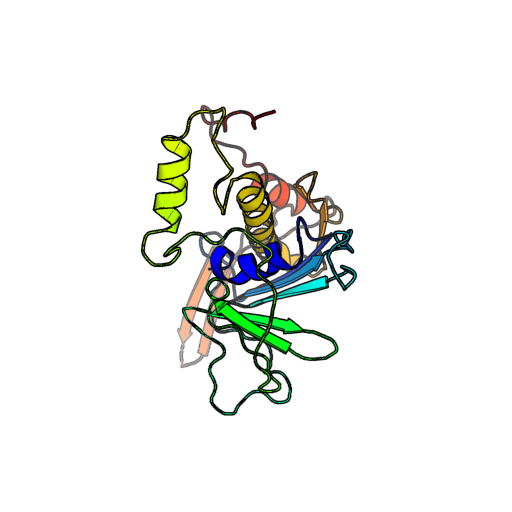 83 ? -6.584 -11.065 -14.411 1.00 94.31 83 ASN A O 1
ATOM 661 N N . ASP A 1 84 ? -4.904 -9.852 -13.545 1.00 95.44 84 ASP A N 1
ATOM 662 C CA . ASP A 1 84 ? -3.819 -10.526 -14.251 1.00 95.44 84 ASP A CA 1
ATOM 663 C C . ASP A 1 84 ? -2.756 -10.973 -13.234 1.00 95.44 84 ASP A C 1
ATOM 665 O O . ASP A 1 84 ? -2.043 -10.167 -12.630 1.00 95.44 84 ASP A O 1
ATOM 669 N N . SER A 1 85 ? -2.689 -12.287 -12.999 1.00 93.00 85 SER A N 1
ATOM 670 C CA . SER A 1 85 ? -1.802 -12.925 -12.015 1.00 93.00 85 SER A CA 1
ATOM 671 C C . SER A 1 85 ? -2.001 -12.465 -10.557 1.00 93.00 85 SER A C 1
ATOM 673 O O . SER A 1 85 ? -1.041 -12.367 -9.788 1.00 93.00 85 SER A O 1
ATOM 675 N N . GLY A 1 86 ? -3.245 -12.208 -10.148 1.00 92.31 86 GLY A N 1
ATOM 676 C CA . GLY A 1 86 ? -3.621 -11.915 -8.757 1.00 92.31 86 GLY A CA 1
ATOM 677 C C . GLY A 1 86 ? -4.063 -10.473 -8.499 1.00 92.31 86 GLY A C 1
ATOM 678 O O . GLY A 1 86 ? -4.442 -10.151 -7.375 1.00 92.31 86 GLY A O 1
ATOM 679 N N . GLY A 1 87 ? -4.032 -9.604 -9.510 1.00 95.12 87 GLY A N 1
ATOM 680 C CA . GLY A 1 87 ? -4.587 -8.253 -9.450 1.00 95.12 87 GLY A CA 1
ATOM 681 C C . GLY A 1 87 ? -4.197 -7.417 -10.662 1.00 95.12 87 GLY A C 1
ATOM 682 O O . GLY A 1 87 ? -3.720 -7.950 -11.659 1.00 95.12 87 GLY A O 1
ATOM 683 N N . GLY A 1 88 ? -4.389 -6.104 -10.579 1.00 96.06 88 GLY A N 1
ATOM 684 C CA . GLY A 1 88 ? -4.049 -5.199 -11.668 1.00 96.06 88 GLY A CA 1
ATOM 685 C C . GLY A 1 88 ? -3.887 -3.759 -11.206 1.00 96.06 88 GLY A C 1
ATOM 686 O O . GLY A 1 88 ? -4.357 -3.369 -10.137 1.00 96.06 88 GLY A O 1
ATOM 687 N N . VAL A 1 89 ? -3.206 -2.975 -12.032 1.00 97.75 89 VAL A N 1
ATOM 688 C CA . VAL A 1 89 ? -2.965 -1.545 -11.838 1.00 97.75 89 VAL A CA 1
ATOM 689 C C . VAL A 1 89 ? -3.454 -0.804 -13.068 1.00 97.75 89 VAL A C 1
ATOM 691 O O . VAL A 1 89 ? -3.224 -1.251 -14.190 1.00 97.75 89 VAL A O 1
ATOM 694 N N . ILE A 1 90 ? -4.085 0.351 -12.862 1.00 98.00 90 ILE A N 1
ATOM 695 C CA . ILE A 1 90 ? -4.442 1.278 -13.936 1.00 98.00 90 ILE A CA 1
ATOM 696 C C . ILE A 1 90 ? -3.748 2.609 -13.667 1.00 98.00 90 ILE A C 1
ATOM 698 O O . ILE A 1 90 ? -4.044 3.296 -12.693 1.00 98.00 90 ILE A O 1
ATOM 702 N N . PHE A 1 91 ? -2.843 2.992 -14.559 1.00 97.69 91 PHE A N 1
ATOM 703 C CA . PHE A 1 91 ? -2.264 4.328 -14.596 1.00 97.69 91 PHE A CA 1
ATOM 704 C C . PHE A 1 91 ? -3.105 5.204 -15.520 1.00 97.69 91 PHE A C 1
ATOM 706 O O . PHE A 1 91 ? -3.262 4.905 -16.707 1.00 97.69 91 PHE A O 1
ATOM 713 N N . HIS A 1 92 ? -3.630 6.304 -14.987 1.00 96.75 92 HIS A N 1
ATOM 714 C CA . HIS A 1 92 ? -4.446 7.253 -15.737 1.00 96.75 92 HIS A CA 1
ATOM 715 C C . HIS A 1 92 ? -3.564 8.359 -16.324 1.00 96.75 92 HIS A C 1
ATOM 717 O O . HIS A 1 92 ? -3.136 9.265 -15.615 1.00 96.75 92 HIS A O 1
A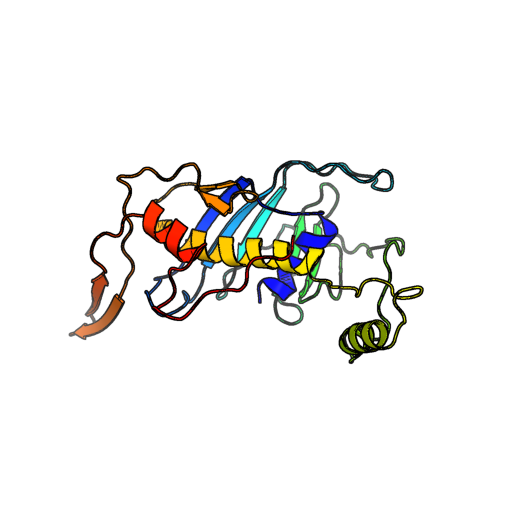TOM 723 N N . GLY A 1 93 ? -3.284 8.283 -17.625 1.00 94.44 93 GLY A N 1
ATOM 724 C CA . GLY A 1 93 ? -2.583 9.327 -18.364 1.00 94.44 93 GLY A CA 1
ATOM 725 C C . GLY A 1 93 ? -3.537 10.209 -19.169 1.00 94.44 93 GLY A C 1
ATOM 726 O O . GLY A 1 93 ? -4.662 9.829 -19.487 1.00 94.44 93 GLY A O 1
ATOM 727 N N . THR A 1 94 ? -3.056 11.384 -19.574 1.00 93.06 94 THR A N 1
ATOM 728 C CA . THR A 1 94 ? -3.815 12.323 -20.421 1.00 93.06 94 THR A CA 1
ATOM 729 C C . THR A 1 94 ? -4.004 11.828 -21.856 1.00 93.06 94 THR A C 1
ATOM 731 O O . THR A 1 94 ? -4.931 12.254 -22.534 1.00 93.06 94 THR A O 1
ATOM 734 N N . LYS A 1 95 ? -3.130 10.928 -22.331 1.00 93.69 95 LYS A N 1
ATOM 735 C CA . LYS A 1 95 ? -3.167 10.370 -23.695 1.00 93.69 95 LYS A CA 1
ATOM 736 C C . LYS A 1 95 ? -3.674 8.932 -23.757 1.00 93.69 95 LYS A C 1
ATOM 738 O O . LYS A 1 95 ? -3.997 8.459 -24.840 1.00 93.69 95 LYS A O 1
ATOM 743 N N . ASP A 1 96 ? -3.620 8.209 -22.644 1.00 96.88 96 ASP A N 1
ATOM 744 C CA . ASP A 1 96 ? -3.969 6.792 -22.580 1.00 96.88 96 ASP A CA 1
ATOM 745 C C . ASP A 1 96 ? -4.055 6.308 -21.138 1.00 96.88 96 ASP A C 1
ATOM 747 O O . ASP A 1 96 ? -3.625 7.002 -20.213 1.00 96.88 96 ASP A O 1
ATOM 751 N N . LYS A 1 97 ? -4.523 5.074 -20.966 1.00 98.00 97 LYS A N 1
ATOM 752 C CA . LYS A 1 97 ? -4.412 4.347 -19.704 1.00 98.00 97 LYS A CA 1
ATOM 753 C C . LYS A 1 97 ? -3.463 3.174 -19.892 1.00 98.00 97 LYS A C 1
ATOM 755 O O . LYS A 1 97 ? -3.635 2.390 -20.823 1.00 98.00 97 LYS A O 1
ATOM 760 N N . LEU A 1 98 ? -2.459 3.077 -19.026 1.00 97.75 98 LEU A N 1
ATOM 761 C CA . LEU A 1 98 ? -1.551 1.933 -18.970 1.00 97.75 98 LEU A CA 1
ATOM 762 C C . LEU A 1 98 ? -2.073 0.965 -17.914 1.00 97.75 98 LEU A C 1
ATOM 764 O O . LEU A 1 98 ? -2.284 1.358 -16.769 1.00 97.75 98 LEU A O 1
ATOM 768 N N . ILE A 1 99 ? -2.277 -0.285 -18.308 1.00 98.12 99 ILE A N 1
ATOM 769 C CA . ILE A 1 99 ? -2.720 -1.360 -17.431 1.00 98.12 99 ILE A CA 1
ATOM 770 C C . ILE A 1 99 ? -1.588 -2.376 -17.324 1.00 98.12 99 ILE A C 1
ATOM 772 O O . ILE A 1 99 ? -0.977 -2.712 -18.337 1.00 98.12 99 ILE A O 1
ATOM 776 N N . CYS A 1 100 ? -1.326 -2.891 -16.128 1.00 97.75 100 CYS A N 1
ATOM 777 C CA . CYS A 1 100 ? -0.460 -4.052 -15.924 1.00 97.75 100 CYS A CA 1
ATOM 778 C C . CYS A 1 100 ? -1.003 -4.949 -14.807 1.00 97.75 100 CYS A C 1
ATOM 780 O O . CYS A 1 100 ? -1.786 -4.499 -13.967 1.00 97.75 100 CYS A O 1
ATOM 782 N N . GLY A 1 101 ? -0.610 -6.221 -14.827 1.00 96.62 101 GLY A N 1
ATOM 783 C CA . GLY A 1 101 ? -0.978 -7.194 -13.805 1.00 96.62 101 GLY A CA 1
ATOM 784 C C . GLY A 1 101 ? -0.176 -7.052 -12.514 1.00 96.62 101 GLY A C 1
ATOM 785 O O . GLY A 1 101 ? 0.635 -6.134 -12.334 1.00 96.62 101 GLY A O 1
ATOM 786 N N . CYS A 1 102 ? -0.368 -8.012 -11.614 1.00 94.81 102 CYS A N 1
ATOM 787 C CA . CYS A 1 102 ? 0.459 -8.175 -10.420 1.00 94.81 102 CYS A CA 1
ATOM 788 C C . CYS A 1 102 ? 1.957 -8.201 -10.789 1.00 94.81 102 CYS A C 1
ATOM 790 O O . CYS A 1 102 ? 2.332 -8.731 -11.832 1.00 94.81 102 CYS A O 1
ATOM 792 N N . TYR A 1 103 ? 2.829 -7.606 -9.969 1.00 92.44 103 TYR A N 1
ATOM 793 C CA . TYR A 1 103 ? 4.264 -7.431 -10.265 1.00 92.44 103 TYR A CA 1
ATOM 794 C C . TYR A 1 103 ? 4.584 -6.566 -11.501 1.00 92.44 103 TYR A C 1
ATOM 796 O O . TYR A 1 103 ? 5.738 -6.500 -11.925 1.00 92.44 103 TYR A O 1
ATOM 804 N N . GLY A 1 104 ? 3.592 -5.891 -12.091 1.00 93.31 104 GLY A N 1
ATOM 805 C CA . GLY A 1 104 ? 3.774 -5.083 -13.296 1.00 93.31 104 GLY A CA 1
ATOM 806 C C . GLY A 1 104 ? 3.920 -5.899 -14.584 1.00 93.31 104 GLY A C 1
ATOM 807 O O . GLY A 1 104 ? 4.476 -5.395 -15.562 1.00 93.31 104 GLY A O 1
ATOM 808 N N . ILE A 1 105 ? 3.452 -7.150 -14.595 1.00 93.44 105 ILE A N 1
ATOM 809 C CA . ILE A 1 105 ? 3.514 -8.020 -15.776 1.00 93.44 105 ILE A CA 1
ATOM 810 C C . ILE A 1 105 ? 2.545 -7.572 -16.878 1.00 93.44 105 ILE A C 1
ATOM 812 O O . ILE A 1 105 ? 1.585 -6.845 -16.624 1.00 93.44 105 ILE A O 1
ATOM 816 N N . ASN A 1 106 ? 2.811 -8.034 -18.103 1.00 95.25 106 ASN A N 1
ATOM 817 C CA . ASN A 1 106 ? 1.952 -7.876 -19.284 1.00 95.25 106 ASN A CA 1
ATOM 818 C C . ASN A 1 106 ? 1.373 -6.455 -19.470 1.00 95.25 106 ASN A C 1
ATOM 820 O O . ASN A 1 106 ? 0.157 -6.301 -19.613 1.00 95.25 106 ASN A O 1
ATOM 824 N N . PRO A 1 107 ? 2.205 -5.394 -19.462 1.00 96.44 107 PRO A N 1
ATOM 825 C CA . PRO A 1 107 ? 1.703 -4.040 -19.632 1.00 96.44 107 PRO A CA 1
ATOM 826 C C . PRO A 1 107 ? 1.039 -3.866 -21.004 1.00 96.44 107 PRO A C 1
ATOM 828 O O . PRO A 1 107 ? 1.587 -4.282 -22.026 1.00 96.44 107 PRO A O 1
ATOM 831 N N . TRP A 1 108 ? -0.107 -3.193 -21.040 1.00 97.56 108 TRP A N 1
ATOM 832 C CA . TRP A 1 108 ? -0.814 -2.848 -22.274 1.00 97.56 108 TRP A CA 1
ATOM 833 C C . TRP A 1 108 ? -1.488 -1.479 -22.159 1.00 97.56 108 TRP A C 1
ATOM 835 O O . TRP A 1 108 ? -1.790 -1.007 -21.062 1.00 97.56 108 TRP A O 1
ATOM 845 N N . LEU A 1 109 ? -1.696 -0.819 -23.298 1.00 98.19 109 LEU A N 1
ATOM 846 C CA . LEU A 1 109 ? -2.416 0.451 -23.356 1.00 98.19 109 LEU A CA 1
ATOM 847 C C . LEU A 1 109 ? -3.864 0.215 -23.761 1.00 98.19 109 LEU A C 1
ATOM 849 O O . LEU A 1 109 ? -4.135 -0.549 -24.689 1.00 98.19 109 LEU A O 1
ATOM 853 N N . LEU A 1 110 ? -4.780 0.920 -23.103 1.00 98.06 110 LEU A N 1
ATOM 854 C CA . LEU A 1 110 ? -6.214 0.790 -23.342 1.00 98.06 110 LEU A CA 1
ATOM 855 C C . LEU A 1 110 ? -6.603 1.104 -24.792 1.00 98.06 110 LEU A C 1
ATOM 857 O O . LEU A 1 110 ? -7.487 0.455 -25.340 1.00 98.06 110 LEU A O 1
ATOM 861 N N . SER A 1 111 ? -5.896 2.036 -25.437 1.00 97.31 111 SER A N 1
ATOM 862 C CA . SER A 1 111 ? -6.084 2.357 -26.860 1.00 97.31 111 SER A CA 1
ATOM 863 C C . SER A 1 111 ? -5.718 1.232 -27.841 1.00 97.31 111 SER A C 1
ATOM 865 O O . SER A 1 111 ? -5.917 1.392 -29.043 1.00 97.31 111 SER A O 1
ATOM 867 N N . GLY A 1 112 ? -5.115 0.133 -27.374 1.00 96.19 112 GLY A N 1
ATOM 868 C CA . GLY A 1 112 ? -4.586 -0.940 -28.222 1.00 96.19 112 GLY A CA 1
ATOM 869 C C . GLY A 1 112 ? -3.186 -0.670 -28.784 1.00 96.19 112 GLY A C 1
ATOM 870 O O . GLY A 1 112 ? -2.604 -1.540 -29.432 1.00 96.19 112 GLY A O 1
ATOM 871 N N . ARG A 1 113 ? -2.597 0.505 -28.519 1.00 96.88 113 ARG A N 1
ATOM 872 C CA . ARG A 1 113 ? -1.189 0.767 -28.848 1.00 96.88 113 ARG A CA 1
ATOM 873 C C . ARG A 1 113 ? -0.264 -0.138 -28.036 1.00 96.88 113 ARG A C 1
ATOM 875 O O . ARG A 1 113 ? -0.519 -0.447 -26.874 1.00 96.88 113 ARG A O 1
ATOM 882 N N . VAL A 1 114 ? 0.866 -0.502 -28.628 1.00 95.94 114 VAL A N 1
ATOM 883 C CA . VAL A 1 114 ? 1.893 -1.290 -27.940 1.00 95.94 114 VAL A CA 1
ATOM 884 C C . VAL A 1 114 ? 2.757 -0.351 -27.087 1.00 95.94 114 VAL A C 1
ATOM 886 O O . VAL A 1 114 ? 3.320 0.601 -27.640 1.00 95.94 114 VAL A O 1
ATOM 889 N N . PRO A 1 115 ? 2.885 -0.577 -25.762 1.00 94.19 115 PRO A N 1
ATOM 890 C CA . PRO A 1 115 ? 3.832 0.171 -24.945 1.00 94.19 115 PRO A CA 1
ATOM 891 C C . PRO A 1 115 ? 5.253 0.034 -25.504 1.00 94.19 115 PRO A C 1
ATOM 893 O O . PRO A 1 115 ? 5.764 -1.072 -25.663 1.00 94.19 115 PRO A O 1
ATOM 896 N N . ASN A 1 116 ? 5.905 1.162 -25.772 1.00 92.31 116 ASN A N 1
ATOM 897 C CA . ASN A 1 116 ? 7.298 1.206 -26.202 1.00 92.31 116 ASN A CA 1
ATOM 898 C C . ASN A 1 116 ? 8.063 2.170 -25.293 1.00 92.31 116 ASN A C 1
ATOM 900 O O . ASN A 1 116 ? 7.836 3.381 -25.335 1.00 92.31 116 ASN A O 1
ATOM 904 N N . ALA A 1 117 ? 8.936 1.624 -24.448 1.00 87.81 117 ALA A N 1
ATOM 905 C CA . ALA A 1 117 ? 9.726 2.382 -23.489 1.00 87.81 117 ALA A CA 1
ATOM 906 C C . ALA A 1 117 ? 11.196 1.937 -23.539 1.00 87.81 117 ALA A C 1
ATOM 908 O O . ALA A 1 117 ? 11.464 0.736 -23.651 1.00 87.81 117 ALA A O 1
ATOM 909 N N . PRO A 1 118 ? 12.154 2.877 -23.436 1.00 88.31 118 PRO A N 1
ATOM 910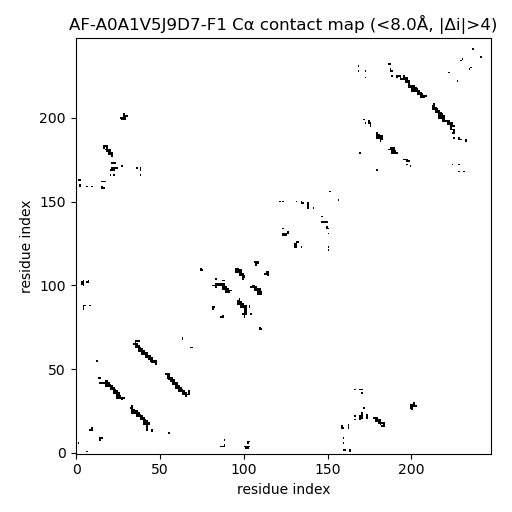 C CA . PRO A 1 118 ? 13.565 2.530 -23.346 1.00 88.31 118 PRO A CA 1
ATOM 911 C C . PRO A 1 118 ? 13.848 1.738 -22.065 1.00 88.31 118 PRO A C 1
ATOM 913 O O . PRO A 1 118 ? 13.161 1.878 -21.052 1.00 88.31 118 PRO A O 1
ATOM 916 N N . VAL A 1 119 ? 14.897 0.919 -22.094 1.00 89.06 119 VAL A N 1
ATOM 917 C CA . VAL A 1 119 ? 15.394 0.250 -20.889 1.00 89.06 119 VAL A CA 1
ATOM 918 C C . VAL A 1 119 ? 16.197 1.263 -20.078 1.00 89.06 119 VAL A C 1
ATOM 920 O O . VAL A 1 119 ? 17.314 1.604 -20.450 1.00 89.06 119 VAL A O 1
ATOM 923 N N . THR A 1 120 ? 15.620 1.758 -18.986 1.00 85.06 120 THR A N 1
ATOM 924 C CA . THR A 1 120 ? 16.247 2.770 -18.113 1.00 85.06 120 THR A CA 1
ATOM 925 C C . THR A 1 120 ? 16.801 2.193 -16.814 1.00 85.06 120 THR A C 1
ATOM 927 O O . THR A 1 120 ? 17.410 2.905 -16.029 1.00 85.06 120 THR A O 1
ATOM 930 N N . GLU A 1 121 ? 16.566 0.908 -16.561 1.00 87.19 121 GLU A N 1
ATOM 931 C CA . GLU A 1 121 ? 16.751 0.272 -15.261 1.00 87.19 121 GLU A CA 1
ATOM 932 C C . GLU A 1 121 ? 17.410 -1.097 -15.427 1.00 87.19 121 GLU A C 1
ATOM 934 O O . GLU A 1 121 ? 17.061 -1.847 -16.345 1.00 87.19 121 GLU A O 1
ATOM 939 N N . ARG A 1 122 ? 18.300 -1.471 -14.492 1.00 91.56 122 ARG A N 1
ATOM 940 C CA . ARG A 1 122 ? 18.851 -2.836 -14.422 1.00 91.56 122 ARG A CA 1
ATOM 941 C C . ARG A 1 122 ? 17.706 -3.843 -14.323 1.00 91.56 122 ARG A C 1
ATOM 943 O O . ARG A 1 122 ? 16.856 -3.709 -13.438 1.00 91.56 122 ARG A O 1
ATOM 950 N N . ARG A 1 123 ? 17.704 -4.851 -15.197 1.00 91.25 123 ARG A N 1
ATOM 951 C CA . ARG A 1 123 ? 16.766 -5.981 -15.168 1.00 91.25 123 ARG A CA 1
ATOM 952 C C . ARG A 1 123 ? 17.502 -7.210 -14.652 1.00 91.25 123 ARG A C 1
ATOM 954 O O . ARG A 1 123 ? 18.567 -7.536 -15.164 1.00 91.25 123 ARG A O 1
ATOM 961 N N . VAL A 1 124 ? 16.948 -7.856 -13.632 1.00 93.12 124 VAL A N 1
ATOM 962 C CA . VAL A 1 124 ? 17.467 -9.137 -13.145 1.00 93.12 124 VAL A CA 1
ATOM 963 C C . VAL A 1 124 ? 17.069 -10.212 -14.152 1.00 93.12 124 VAL A C 1
ATOM 965 O O . VAL A 1 124 ? 15.900 -10.312 -14.532 1.00 93.12 124 VAL A O 1
ATOM 968 N N . GLU A 1 125 ? 18.045 -10.981 -14.619 1.00 92.06 125 GLU A N 1
ATOM 969 C CA . GLU A 1 125 ? 17.793 -12.086 -15.537 1.00 92.06 125 GLU A CA 1
ATOM 970 C C . GLU A 1 125 ? 16.888 -13.125 -14.867 1.00 92.06 125 GLU A C 1
ATOM 972 O O . GLU A 1 125 ? 17.079 -13.448 -13.699 1.00 92.06 125 GLU A O 1
ATOM 977 N N . ASN A 1 126 ? 15.880 -13.630 -15.587 1.00 91.25 126 ASN A N 1
ATOM 978 C CA . ASN A 1 126 ? 14.932 -14.622 -15.068 1.00 91.25 126 ASN A CA 1
ATOM 979 C C . ASN A 1 126 ? 14.301 -14.232 -13.714 1.00 91.25 126 ASN A C 1
ATOM 981 O O . ASN A 1 126 ? 14.019 -15.103 -12.896 1.00 91.25 126 ASN A O 1
ATOM 985 N N . ALA A 1 127 ? 14.058 -12.933 -13.472 1.00 89.62 127 ALA A N 1
ATOM 986 C CA . ALA A 1 127 ? 13.594 -12.416 -12.178 1.00 89.62 127 ALA A CA 1
ATOM 987 C C . ALA A 1 127 ? 12.396 -13.189 -11.591 1.00 89.62 127 ALA A C 1
ATOM 989 O O . ALA A 1 127 ? 12.376 -13.485 -10.403 1.00 89.62 127 ALA A O 1
ATOM 990 N N . THR A 1 128 ? 11.429 -13.580 -12.424 1.00 87.06 128 THR A N 1
ATOM 991 C CA . THR A 1 128 ? 10.220 -14.318 -12.008 1.00 87.06 128 THR A CA 1
ATOM 992 C C . THR A 1 128 ? 10.378 -15.843 -12.013 1.00 87.06 128 THR A C 1
ATOM 994 O O . THR A 1 128 ? 9.407 -16.566 -11.812 1.00 87.06 128 THR A O 1
ATOM 997 N N . ARG A 1 129 ? 11.585 -16.352 -12.274 1.00 90.62 129 ARG A N 1
ATOM 998 C CA . ARG A 1 129 ? 11.918 -17.781 -12.382 1.00 90.62 129 ARG A CA 1
ATOM 999 C C . ARG A 1 129 ? 13.191 -18.111 -11.592 1.00 90.62 129 ARG A C 1
ATOM 1001 O O . ARG A 1 129 ? 14.104 -18.735 -12.123 1.00 90.62 129 ARG A O 1
ATOM 1008 N N . GLY A 1 130 ? 13.273 -17.640 -10.348 1.00 90.56 130 GLY A N 1
ATOM 1009 C CA . GLY A 1 130 ? 14.418 -17.879 -9.459 1.00 90.56 130 GLY A CA 1
ATOM 1010 C C . GLY A 1 130 ? 15.544 -16.840 -9.556 1.00 90.56 130 GLY A C 1
ATOM 1011 O O . GLY A 1 130 ? 16.510 -16.889 -8.801 1.00 90.56 130 GLY A O 1
ATOM 1012 N N . GLY A 1 131 ? 15.473 -15.902 -10.506 1.00 93.75 131 GLY A N 1
ATOM 1013 C CA . GLY A 1 131 ? 16.523 -14.903 -10.703 1.00 93.75 131 GLY A CA 1
ATOM 1014 C C . GLY A 1 131 ? 16.573 -13.832 -9.614 1.00 93.75 131 GLY A C 1
ATOM 1015 O O . GLY A 1 131 ? 17.651 -13.325 -9.308 1.00 93.75 131 GLY A O 1
ATOM 1016 N N . HIS A 1 132 ? 15.433 -13.479 -9.011 1.00 91.56 132 HIS A N 1
ATOM 1017 C CA . HIS A 1 132 ? 15.394 -12.427 -7.990 1.00 91.56 132 HIS A CA 1
ATOM 1018 C C . HIS A 1 132 ? 16.094 -12.856 -6.693 1.00 91.56 132 HIS A C 1
ATOM 1020 O O . HIS A 1 132 ? 16.805 -12.054 -6.091 1.00 91.56 132 HIS A O 1
ATOM 1026 N N . GLU A 1 133 ? 15.984 -14.125 -6.309 1.00 93.94 133 GLU A N 1
ATOM 1027 C CA . GLU A 1 133 ? 16.720 -14.724 -5.196 1.00 93.94 133 GLU A CA 1
ATOM 1028 C C . GLU A 1 133 ? 18.219 -14.771 -5.508 1.00 93.94 133 GLU A C 1
ATOM 1030 O O . GLU A 1 133 ? 19.057 -14.463 -4.657 1.00 93.94 133 GLU A O 1
ATOM 1035 N N . MET A 1 134 ? 18.572 -15.083 -6.758 1.00 95.94 134 MET A N 1
ATOM 1036 C CA . MET A 1 134 ? 19.969 -15.101 -7.190 1.00 95.94 134 MET A CA 1
ATOM 1037 C C . MET A 1 134 ? 20.609 -13.710 -7.210 1.00 95.94 134 MET A C 1
ATOM 1039 O O . MET A 1 134 ? 21.822 -13.613 -7.023 1.00 95.94 134 MET A O 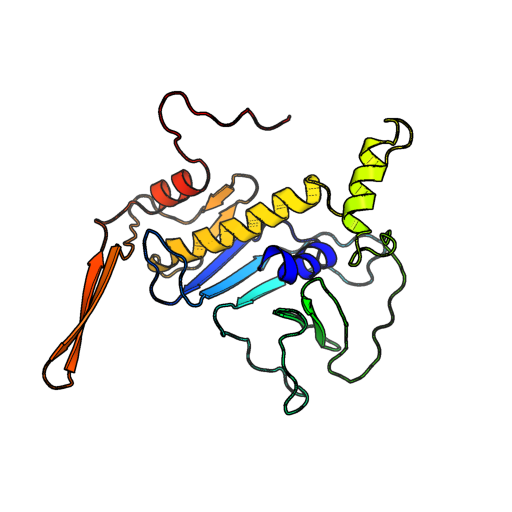1
ATOM 1043 N N . ASP A 1 135 ? 19.831 -12.632 -7.352 1.00 95.75 135 ASP A N 1
ATOM 1044 C CA . ASP A 1 135 ? 20.343 -11.266 -7.198 1.00 95.75 135 ASP A CA 1
ATOM 1045 C C . ASP A 1 135 ? 20.833 -10.990 -5.768 1.00 95.75 135 ASP A C 1
ATOM 1047 O O . ASP A 1 135 ? 21.842 -10.306 -5.583 1.00 95.75 135 ASP A O 1
ATOM 1051 N N . TRP A 1 136 ? 20.162 -11.565 -4.766 1.00 93.94 136 TRP A N 1
ATOM 1052 C CA . TRP A 1 136 ? 20.603 -11.518 -3.372 1.00 93.94 136 TRP A CA 1
ATOM 1053 C C . TRP A 1 136 ? 21.830 -12.406 -3.137 1.00 93.94 136 TRP A C 1
ATOM 1055 O O . TRP A 1 136 ? 22.830 -11.932 -2.596 1.00 93.94 136 TRP A O 1
ATOM 1065 N N . VAL A 1 137 ? 21.816 -13.655 -3.624 1.00 95.44 137 VAL A N 1
ATOM 1066 C CA . VAL A 1 137 ? 22.970 -14.574 -3.513 1.00 95.44 137 VAL A CA 1
ATOM 1067 C C . VAL A 1 137 ? 24.230 -13.968 -4.136 1.00 95.44 137 VAL A C 1
ATOM 1069 O O . VAL A 1 137 ? 25.317 -14.079 -3.566 1.00 95.44 137 VAL A O 1
ATOM 1072 N N . ARG A 1 138 ? 24.087 -13.312 -5.293 1.00 95.38 138 ARG A N 1
ATOM 1073 C CA . ARG A 1 138 ? 25.148 -1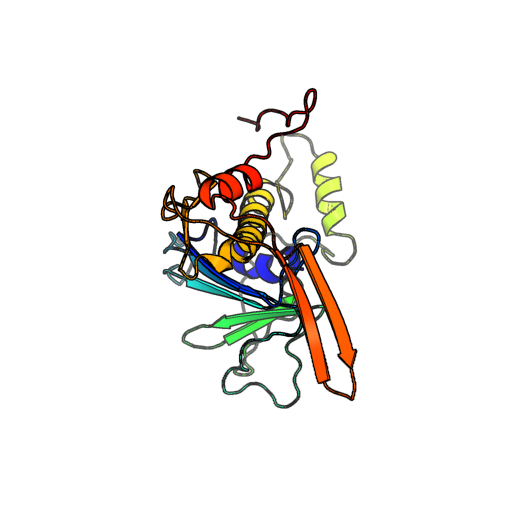2.539 -5.947 1.00 95.38 138 ARG A CA 1
ATOM 1074 C C . ARG A 1 138 ? 25.705 -11.480 -4.994 1.00 95.38 138 ARG A C 1
ATOM 1076 O O . ARG A 1 138 ? 26.899 -11.506 -4.714 1.00 95.38 138 ARG A O 1
ATOM 1083 N N . ALA A 1 139 ? 24.851 -10.603 -4.462 1.00 95.44 139 ALA A N 1
ATOM 1084 C CA . ALA A 1 139 ? 25.279 -9.523 -3.572 1.00 95.44 139 ALA A CA 1
ATOM 1085 C C . ALA A 1 139 ? 26.006 -10.037 -2.312 1.00 95.44 139 ALA A C 1
ATOM 1087 O O . ALA A 1 139 ? 26.982 -9.427 -1.877 1.00 95.44 139 ALA A O 1
ATOM 1088 N N . CYS A 1 140 ? 25.587 -11.180 -1.754 1.00 95.44 140 CYS A N 1
ATOM 1089 C CA . CYS A 1 140 ? 26.261 -11.816 -0.615 1.00 95.44 140 CYS A CA 1
ATOM 1090 C C . CYS A 1 140 ? 27.666 -12.344 -0.941 1.00 95.44 140 CYS A C 1
ATOM 1092 O O . CYS A 1 140 ? 28.512 -12.401 -0.051 1.00 95.44 140 CYS A O 1
ATOM 1094 N N . LYS A 1 141 ? 27.910 -12.759 -2.190 1.00 96.25 141 LYS A N 1
ATOM 1095 C CA . LYS A 1 141 ? 29.200 -13.307 -2.645 1.00 96.25 141 LYS A CA 1
ATOM 1096 C C . LYS A 1 141 ? 30.160 -12.239 -3.168 1.00 96.25 141 LYS A C 1
ATOM 1098 O O . LYS A 1 141 ? 31.360 -12.488 -3.237 1.00 96.25 141 LYS A O 1
ATOM 1103 N N . GLU A 1 142 ? 29.640 -11.083 -3.559 1.00 96.75 142 GLU A N 1
ATOM 1104 C CA . GLU A 1 142 ? 30.426 -9.929 -3.988 1.00 96.75 142 GLU A CA 1
ATOM 1105 C C . GLU A 1 142 ? 31.188 -9.298 -2.817 1.00 96.75 142 GLU A C 1
ATOM 1107 O O . GLU A 1 142 ? 30.696 -9.236 -1.681 1.00 96.75 142 GLU A O 1
ATOM 1112 N N . SER A 1 143 ? 32.392 -8.807 -3.109 1.00 96.50 143 SER A N 1
ATOM 1113 C CA . SER A 1 143 ? 33.188 -8.051 -2.149 1.00 96.50 143 SER A CA 1
ATOM 1114 C C . SER A 1 143 ? 32.624 -6.633 -2.015 1.00 96.50 143 SER A C 1
ATOM 1116 O O . SER A 1 143 ? 31.954 -6.150 -2.930 1.00 96.50 143 SER A O 1
ATOM 1118 N N . PRO A 1 144 ? 32.865 -5.927 -0.898 1.00 94.31 144 PRO A N 1
ATOM 1119 C CA . PRO A 1 144 ? 32.383 -4.556 -0.735 1.00 94.31 144 PRO A CA 1
ATOM 1120 C C . PRO A 1 144 ? 32.760 -3.617 -1.895 1.00 94.31 144 PRO A C 1
ATOM 1122 O O . PRO A 1 144 ? 31.992 -2.718 -2.217 1.00 94.31 144 PRO A O 1
ATOM 1125 N N . GLU A 1 145 ? 33.901 -3.846 -2.549 1.00 95.25 145 GLU A N 1
ATOM 1126 C CA . GLU A 1 145 ? 34.434 -3.000 -3.623 1.00 95.25 145 GLU A CA 1
ATOM 1127 C C . GLU A 1 145 ? 33.686 -3.155 -4.954 1.00 95.25 145 GLU A C 1
ATOM 1129 O O . GLU A 1 145 ? 33.676 -2.224 -5.758 1.00 95.25 145 GLU A O 1
ATOM 1134 N N . ASN A 1 146 ? 33.080 -4.320 -5.212 1.00 94.31 146 ASN A N 1
ATOM 1135 C CA . ASN A 1 146 ? 32.354 -4.595 -6.458 1.00 94.31 146 ASN A CA 1
ATOM 1136 C C . ASN A 1 146 ? 30.849 -4.818 -6.257 1.00 94.31 146 ASN A C 1
ATOM 1138 O O . ASN A 1 146 ? 30.120 -4.975 -7.241 1.00 94.31 146 ASN A O 1
ATOM 1142 N N . ARG A 1 147 ? 30.381 -4.807 -5.005 1.00 95.12 147 ARG A N 1
ATOM 1143 C CA . ARG A 1 147 ? 28.981 -5.040 -4.676 1.00 95.12 147 ARG A CA 1
ATOM 1144 C C . ARG A 1 147 ? 28.099 -3.905 -5.169 1.00 95.12 147 ARG A C 1
ATOM 1146 O O . ARG A 1 147 ? 28.266 -2.754 -4.775 1.00 95.12 147 ARG A O 1
ATOM 1153 N N . ILE A 1 148 ? 27.084 -4.256 -5.953 1.00 93.38 148 ILE A N 1
ATOM 1154 C CA . ILE A 1 148 ? 25.995 -3.334 -6.305 1.00 93.38 148 ILE A CA 1
ATOM 1155 C C . ILE A 1 148 ? 24.711 -3.670 -5.531 1.00 93.38 148 ILE A C 1
ATOM 1157 O O . ILE A 1 148 ? 24.466 -4.851 -5.241 1.00 93.38 148 ILE A O 1
ATOM 1161 N N . PRO A 1 149 ? 23.851 -2.669 -5.246 1.00 93.19 149 PRO A N 1
ATOM 1162 C CA . PRO A 1 149 ? 22.561 -2.897 -4.606 1.00 93.19 149 PRO A CA 1
ATOM 1163 C C . PRO A 1 149 ? 21.717 -3.958 -5.322 1.00 93.19 149 PRO A C 1
ATOM 1165 O O . PRO A 1 149 ? 21.667 -4.040 -6.561 1.00 93.19 149 PRO A O 1
ATOM 1168 N N . THR A 1 150 ? 21.034 -4.781 -4.529 1.00 93.69 150 THR A N 1
ATOM 1169 C CA . THR A 1 150 ? 20.004 -5.684 -5.046 1.00 93.69 150 THR A CA 1
ATOM 1170 C C . THR A 1 150 ? 18.854 -4.874 -5.646 1.00 93.69 150 THR A C 1
ATOM 1172 O O . THR A 1 150 ? 18.716 -3.677 -5.406 1.00 93.69 150 THR A O 1
ATOM 1175 N N . LYS A 1 151 ? 18.030 -5.495 -6.495 1.00 90.69 151 LYS A N 1
ATOM 1176 C CA . LYS A 1 151 ? 16.987 -4.762 -7.232 1.00 90.69 151 LYS A CA 1
ATOM 1177 C C . LYS A 1 151 ? 15.854 -4.241 -6.336 1.00 90.69 151 LYS A C 1
ATOM 1179 O O . LYS A 1 151 ? 15.160 -3.306 -6.745 1.00 90.69 151 LYS A O 1
ATOM 1184 N N . SER A 1 152 ? 15.704 -4.848 -5.160 1.00 87.25 152 SER A N 1
ATOM 1185 C CA . SER A 1 152 ? 14.701 -4.544 -4.138 1.00 87.25 152 SER A CA 1
ATOM 1186 C C . SER A 1 152 ? 15.375 -4.485 -2.763 1.00 87.25 152 SER A C 1
ATOM 1188 O O . SER A 1 152 ? 15.146 -5.347 -1.915 1.00 87.25 152 SER A O 1
ATOM 1190 N N . ASP A 1 153 ? 16.286 -3.532 -2.573 1.00 90.56 153 ASP A N 1
ATOM 1191 C CA . ASP A 1 153 ? 16.952 -3.313 -1.288 1.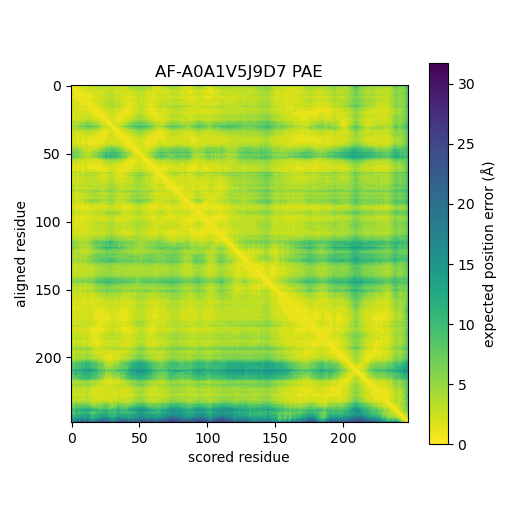00 90.56 153 ASP A CA 1
ATOM 1192 C C . ASP A 1 153 ? 16.022 -2.636 -0.256 1.00 90.56 153 ASP A C 1
ATOM 1194 O O . ASP A 1 153 ? 14.920 -2.178 -0.575 1.00 90.56 153 ASP A O 1
ATOM 1198 N N . PHE A 1 154 ? 16.453 -2.582 1.007 1.00 90.56 154 PHE A N 1
ATOM 1199 C CA . PHE A 1 154 ? 15.633 -2.059 2.104 1.00 90.56 154 PHE A CA 1
ATOM 1200 C C . PHE A 1 154 ? 15.386 -0.547 2.049 1.00 90.56 154 PHE A C 1
ATOM 1202 O O . PHE A 1 154 ? 14.385 -0.104 2.611 1.00 90.56 154 PHE A O 1
ATOM 1209 N N . ALA A 1 155 ? 16.216 0.240 1.354 1.00 89.62 155 ALA A N 1
ATOM 1210 C CA . ALA A 1 155 ? 15.964 1.672 1.199 1.00 89.62 155 ALA A CA 1
ATOM 1211 C C . ALA A 1 155 ? 14.731 1.937 0.317 1.00 89.62 155 ALA A C 1
ATOM 1213 O O . ALA A 1 155 ? 14.074 2.965 0.465 1.00 89.62 155 ALA A O 1
ATOM 1214 N N . GLU A 1 156 ? 14.385 0.999 -0.572 1.00 89.75 156 GLU A N 1
ATOM 1215 C CA . GLU A 1 156 ? 13.124 1.012 -1.320 1.00 89.75 156 GLU A CA 1
ATOM 1216 C C . GLU A 1 156 ? 12.015 0.254 -0.574 1.00 89.75 156 GLU A C 1
ATOM 1218 O O . GLU A 1 156 ? 10.906 0.768 -0.410 1.00 89.75 156 GLU A O 1
ATOM 1223 N N . ALA A 1 157 ? 12.302 -0.971 -0.120 1.00 90.75 157 ALA A N 1
ATOM 1224 C CA . ALA A 1 157 ? 11.289 -1.869 0.434 1.00 90.75 157 ALA A CA 1
ATOM 1225 C C . ALA A 1 157 ? 10.750 -1.417 1.802 1.00 90.75 157 ALA A C 1
ATOM 1227 O O . ALA A 1 157 ? 9.576 -1.650 2.088 1.00 90.75 157 ALA A O 1
ATOM 1228 N N . GLY A 1 158 ? 11.576 -0.764 2.628 1.00 92.12 158 GLY A N 1
ATOM 1229 C CA . GLY A 1 158 ? 11.189 -0.242 3.942 1.00 92.12 158 GLY A CA 1
ATOM 1230 C C . GLY A 1 158 ? 10.111 0.841 3.837 1.00 92.12 158 GLY A C 1
ATOM 1231 O O . GLY A 1 158 ? 8.973 0.576 4.230 1.00 92.12 158 GLY A O 1
ATOM 1232 N N . PRO A 1 159 ? 10.402 1.999 3.209 1.00 92.38 159 PRO A N 1
ATOM 1233 C CA . PRO A 1 159 ? 9.418 3.071 3.031 1.00 92.38 159 PRO A CA 1
ATOM 1234 C C . PRO A 1 159 ? 8.164 2.627 2.268 1.00 92.38 159 PRO A C 1
ATOM 1236 O O . PRO A 1 159 ? 7.054 3.087 2.545 1.00 92.38 159 PRO A O 1
ATOM 1239 N N . PHE A 1 160 ? 8.316 1.701 1.315 1.00 95.12 160 PHE A N 1
ATOM 1240 C CA . PHE A 1 160 ? 7.174 1.107 0.628 1.00 95.12 160 PHE A CA 1
ATOM 1241 C C . PHE A 1 160 ? 6.273 0.318 1.585 1.00 95.12 160 PHE A C 1
ATOM 1243 O O . PHE A 1 160 ? 5.053 0.490 1.567 1.00 95.12 160 PHE A O 1
ATOM 1250 N N . ASN A 1 161 ? 6.860 -0.530 2.431 1.00 94.44 161 ASN A N 1
ATOM 1251 C CA . ASN A 1 161 ? 6.107 -1.309 3.404 1.00 94.44 161 ASN A CA 1
ATOM 1252 C C . ASN A 1 161 ? 5.442 -0.415 4.459 1.00 94.44 161 ASN A C 1
ATOM 1254 O O . ASN A 1 161 ? 4.274 -0.631 4.769 1.00 94.44 161 ASN A O 1
ATOM 1258 N N . GLU A 1 162 ? 6.142 0.612 4.949 1.00 94.31 162 GLU A N 1
ATOM 1259 C CA . GLU A 1 162 ? 5.595 1.624 5.867 1.00 94.31 162 GLU A CA 1
ATOM 1260 C C . GLU A 1 162 ? 4.336 2.285 5.296 1.00 94.31 162 GLU A C 1
ATOM 1262 O O . GLU A 1 162 ? 3.313 2.379 5.974 1.00 94.31 162 GLU A O 1
ATOM 1267 N N . MET A 1 163 ? 4.365 2.668 4.016 1.00 94.19 163 MET A N 1
ATOM 1268 C CA . MET A 1 163 ? 3.194 3.212 3.326 1.00 94.19 163 MET A CA 1
ATOM 1269 C C . MET A 1 163 ? 2.032 2.208 3.278 1.00 94.19 163 MET A C 1
ATOM 1271 O O . MET A 1 163 ? 0.889 2.577 3.558 1.00 94.19 163 MET A O 1
ATOM 1275 N N . VAL A 1 164 ? 2.311 0.938 2.964 1.00 96.12 164 VAL A N 1
ATOM 1276 C CA . VAL A 1 164 ? 1.279 -0.109 2.886 1.00 96.12 164 VAL A CA 1
ATOM 1277 C C . VAL A 1 164 ? 0.621 -0.343 4.249 1.00 96.12 164 VAL A C 1
ATOM 1279 O O . VAL A 1 164 ? -0.608 -0.399 4.331 1.00 96.12 164 VAL A O 1
ATOM 1282 N N . VAL A 1 165 ? 1.407 -0.455 5.325 1.00 95.69 165 VAL A N 1
ATOM 1283 C CA . VAL A 1 165 ? 0.860 -0.685 6.674 1.00 95.69 165 VAL A CA 1
ATOM 1284 C C . VAL A 1 165 ? 0.177 0.559 7.246 1.00 95.69 165 VAL A C 1
ATOM 1286 O O . VAL A 1 165 ? -0.826 0.425 7.946 1.00 95.69 165 VAL A O 1
ATOM 1289 N N . MET A 1 166 ? 0.622 1.767 6.884 1.00 97.12 166 MET A N 1
ATOM 1290 C CA . MET A 1 166 ? -0.089 3.009 7.212 1.00 97.12 166 MET A CA 1
ATOM 1291 C C . MET A 1 166 ? -1.499 3.021 6.599 1.00 97.12 166 MET A C 1
ATOM 1293 O O . MET A 1 166 ? -2.458 3.419 7.260 1.00 97.12 166 MET A O 1
ATOM 1297 N N . GLY A 1 167 ? -1.668 2.478 5.390 1.00 97.44 167 GLY A N 1
ATOM 1298 C CA . GLY A 1 167 ? -2.986 2.243 4.794 1.00 97.44 167 GLY A CA 1
ATOM 1299 C C . GLY A 1 167 ? -3.911 1.366 5.638 1.00 97.44 167 GLY A C 1
ATOM 1300 O O . GLY A 1 167 ? -5.089 1.681 5.810 1.00 97.44 167 GLY A O 1
ATOM 1301 N N . VAL A 1 168 ? -3.371 0.291 6.218 1.00 96.31 168 VAL A N 1
ATOM 1302 C CA . VAL A 1 168 ? -4.109 -0.581 7.151 1.00 96.31 168 VAL A CA 1
ATOM 1303 C C . VAL A 1 168 ? -4.505 0.190 8.410 1.00 96.31 168 VAL A C 1
ATOM 1305 O O . VAL A 1 168 ? -5.623 0.043 8.907 1.00 96.31 168 VAL A O 1
ATOM 1308 N N . LEU A 1 169 ? -3.619 1.046 8.920 1.00 97.50 169 LEU A N 1
ATOM 1309 C CA . LEU A 1 169 ? -3.925 1.885 10.074 1.00 97.50 169 LEU A CA 1
ATOM 1310 C C . LEU A 1 169 ? -5.039 2.899 9.767 1.00 97.50 169 LEU A C 1
ATOM 1312 O O . LEU A 1 169 ? -5.943 3.072 10.584 1.00 97.50 169 LEU A O 1
ATOM 1316 N N . ALA A 1 170 ? -5.051 3.488 8.569 1.00 98.19 170 ALA A N 1
ATOM 1317 C CA . ALA A 1 170 ? -6.135 4.366 8.130 1.00 98.19 170 ALA A CA 1
ATOM 1318 C C . ALA A 1 170 ? -7.501 3.651 8.125 1.00 98.19 170 ALA A C 1
ATOM 1320 O O . ALA A 1 170 ? -8.506 4.239 8.520 1.00 98.19 170 ALA A O 1
ATOM 1321 N N . VAL A 1 171 ? -7.541 2.368 7.750 1.00 97.94 171 VAL A N 1
ATOM 1322 C CA . VAL A 1 171 ? -8.760 1.536 7.804 1.00 97.94 171 VAL A CA 1
ATOM 1323 C C . VAL A 1 171 ? -9.211 1.323 9.249 1.00 97.94 171 VAL A C 1
ATOM 1325 O O . VAL A 1 171 ? -10.398 1.441 9.551 1.00 97.94 171 VAL A O 1
ATOM 1328 N N . ARG A 1 172 ? -8.281 1.073 10.177 1.00 97.38 172 ARG A N 1
ATOM 1329 C CA . ARG A 1 172 ? -8.603 0.945 11.611 1.00 97.38 172 ARG A CA 1
ATOM 1330 C C . ARG A 1 172 ? -9.115 2.255 12.224 1.00 97.38 172 ARG A C 1
ATOM 1332 O O . ARG A 1 172 ? -9.892 2.221 13.172 1.00 97.38 172 ARG A O 1
ATOM 1339 N N . LEU A 1 173 ? -8.737 3.392 11.646 1.00 98.19 173 LEU A N 1
ATOM 1340 C CA . LEU A 1 173 ? -9.160 4.735 12.053 1.00 98.19 173 LEU A CA 1
ATOM 1341 C C . LEU A 1 173 ? -10.385 5.265 11.283 1.00 98.19 173 LEU A C 1
ATOM 1343 O O . LEU A 1 173 ? -10.816 6.391 11.535 1.00 98.19 173 LEU A O 1
ATOM 1347 N N . GLN A 1 174 ? -10.987 4.480 10.380 1.00 97.50 174 GLN A N 1
ATOM 1348 C CA . GLN A 1 174 ? -12.078 4.942 9.504 1.00 97.50 174 GLN A CA 1
ATOM 1349 C C . GLN A 1 174 ? -13.299 5.494 10.263 1.00 97.50 174 GLN A C 1
ATOM 1351 O O . GLN A 1 174 ? -14.005 6.359 9.750 1.00 97.50 174 GLN A O 1
ATOM 1356 N N . GLY A 1 175 ? -13.522 5.045 11.506 1.00 96.69 175 GLY A N 1
ATOM 1357 C CA . GLY A 1 175 ? -14.605 5.522 12.374 1.00 96.69 175 GLY A CA 1
ATOM 1358 C C . GLY A 1 175 ? -14.512 7.005 12.752 1.00 96.69 175 GLY A C 1
ATOM 1359 O O . GLY A 1 175 ? -15.491 7.567 13.236 1.00 96.69 175 GLY A O 1
ATOM 1360 N N . LEU A 1 176 ? -13.374 7.657 12.486 1.00 98.12 176 LEU A N 1
ATOM 1361 C CA . LEU A 1 176 ? -13.215 9.107 12.619 1.00 98.12 176 LEU A CA 1
ATOM 1362 C C . LEU A 1 176 ? -13.933 9.903 11.515 1.00 98.12 176 LEU A C 1
ATOM 1364 O O . LEU A 1 176 ? -14.057 11.119 11.635 1.00 98.12 176 LEU A O 1
ATOM 1368 N N . ASN A 1 177 ? -14.410 9.242 10.450 1.00 97.12 177 ASN A N 1
ATOM 1369 C CA . ASN A 1 177 ? -15.228 9.833 9.381 1.00 97.12 177 ASN A CA 1
ATOM 1370 C C . ASN A 1 177 ? -14.622 11.089 8.729 1.00 97.12 177 ASN A C 1
ATOM 1372 O O . ASN A 1 177 ? -15.330 12.035 8.380 1.00 97.12 177 ASN A O 1
ATOM 1376 N N . LYS A 1 178 ? -13.300 11.106 8.550 1.00 97.62 178 LYS A N 1
ATOM 1377 C CA . LYS A 1 178 ? -12.576 12.225 7.941 1.00 97.62 178 LYS A CA 1
ATOM 1378 C C . LYS A 1 178 ? -11.385 11.749 7.121 1.00 97.62 178 LYS A C 1
ATOM 1380 O O . LYS A 1 178 ? -10.968 10.597 7.208 1.00 97.62 178 LYS A O 1
ATOM 1385 N N . ILE A 1 179 ? -10.836 12.665 6.333 1.00 98.69 179 ILE A N 1
ATOM 1386 C CA . ILE A 1 179 ? -9.521 12.490 5.718 1.00 98.69 179 ILE A CA 1
ATOM 1387 C C . ILE A 1 179 ? -8.470 12.634 6.822 1.00 98.69 179 ILE A C 1
ATOM 1389 O O . ILE A 1 179 ? -8.500 13.603 7.585 1.00 98.69 179 ILE A O 1
ATOM 1393 N N . LEU A 1 180 ? -7.548 11.681 6.902 1.00 98.81 180 LEU A N 1
ATOM 1394 C CA . LEU A 1 180 ? -6.432 11.710 7.840 1.00 98.81 180 LEU A CA 1
ATOM 1395 C C . LEU A 1 180 ? -5.217 12.345 7.163 1.00 98.81 180 LEU A C 1
ATOM 1397 O O . LEU A 1 180 ? -4.879 11.994 6.031 1.00 98.81 180 LEU A O 1
ATOM 1401 N N . GLU A 1 181 ? -4.577 13.282 7.852 1.00 98.75 181 GLU A N 1
ATOM 1402 C CA . GLU A 1 181 ? -3.337 13.927 7.409 1.00 98.75 181 GLU A CA 1
ATOM 1403 C C . GLU A 1 181 ? -2.142 13.206 8.027 1.00 98.75 181 GLU A C 1
ATOM 1405 O O . GLU A 1 181 ? -2.147 12.941 9.227 1.00 98.75 181 GLU A O 1
ATOM 1410 N N . TRP A 1 182 ? -1.146 12.864 7.209 1.00 98.38 182 TRP A N 1
ATOM 1411 C CA . TRP A 1 182 ? -0.017 12.015 7.595 1.00 98.38 182 TRP A CA 1
ATOM 1412 C C . TRP A 1 182 ? 1.316 12.747 7.424 1.00 98.38 182 TRP A C 1
ATOM 1414 O O . TRP A 1 182 ? 1.630 13.233 6.333 1.00 98.38 182 TRP A O 1
ATOM 1424 N N . ASP A 1 183 ? 2.111 12.787 8.494 1.00 97.56 183 ASP A N 1
ATOM 1425 C CA . ASP A 1 183 ? 3.528 13.152 8.463 1.00 97.56 183 ASP A CA 1
ATOM 1426 C C . ASP A 1 183 ? 4.349 11.859 8.459 1.00 97.56 183 ASP A C 1
ATOM 1428 O O . ASP A 1 183 ? 4.535 11.207 9.487 1.00 97.56 183 ASP A O 1
ATOM 1432 N N . GLY A 1 184 ? 4.812 11.459 7.274 1.00 94.19 184 GLY A N 1
ATOM 1433 C CA . GLY A 1 184 ? 5.531 10.200 7.110 1.00 94.19 184 GLY A CA 1
ATOM 1434 C C . GLY A 1 184 ? 6.949 10.186 7.660 1.00 94.19 184 GLY A C 1
ATOM 1435 O O . GLY A 1 184 ? 7.425 9.113 8.007 1.00 94.19 184 GLY A O 1
ATOM 1436 N N . GLU A 1 185 ? 7.601 11.342 7.808 1.00 93.31 185 GLU A N 1
ATOM 1437 C CA . GLU A 1 185 ? 8.934 11.391 8.425 1.00 93.31 185 GLU A CA 1
ATOM 1438 C C . GLU A 1 185 ? 8.838 11.196 9.944 1.00 93.31 185 GLU A C 1
ATOM 1440 O O . GLU A 1 185 ? 9.706 10.573 10.554 1.00 93.31 185 GLU A O 1
ATOM 1445 N N . LYS A 1 186 ? 7.764 11.698 10.568 1.00 95.00 186 LYS A N 1
ATOM 1446 C CA . LYS A 1 186 ? 7.495 11.485 12.002 1.00 95.00 186 LYS A CA 1
ATOM 1447 C C . LYS A 1 186 ? 6.708 10.210 12.299 1.00 95.00 186 LYS A C 1
ATOM 1449 O O . LYS A 1 186 ? 6.689 9.765 13.450 1.00 95.00 186 LYS A O 1
ATOM 1454 N N . MET A 1 187 ? 6.103 9.629 11.266 1.00 94.50 187 MET A N 1
ATOM 1455 C CA . MET A 1 187 ? 5.170 8.509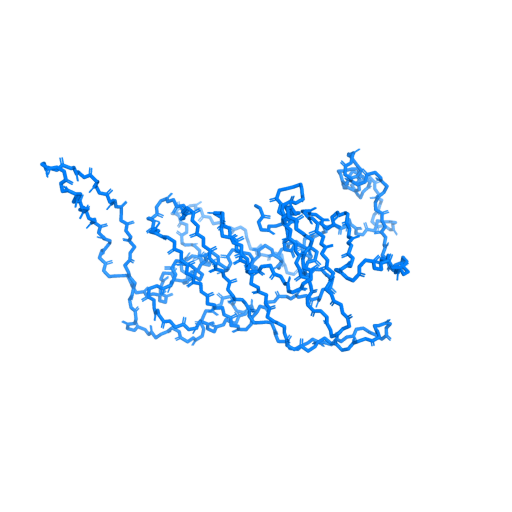 11.328 1.00 94.50 187 MET A CA 1
ATOM 1456 C C . MET A 1 187 ? 3.959 8.795 12.230 1.00 94.50 187 MET A C 1
ATOM 1458 O O . MET A 1 187 ? 3.634 8.009 13.120 1.00 94.50 187 MET A O 1
ATOM 1462 N N . GLU A 1 188 ? 3.283 9.927 12.016 1.00 96.81 188 GLU A N 1
ATOM 1463 C CA . GLU A 1 188 ? 2.123 10.324 12.824 1.00 96.81 188 GLU A CA 1
ATOM 1464 C C . GLU A 1 188 ? 0.987 10.944 12.001 1.00 96.81 188 GLU A C 1
ATOM 1466 O O . GLU A 1 188 ? 1.205 11.581 10.968 1.00 96.81 188 GLU A O 1
ATOM 1471 N N . PHE A 1 189 ? -0.248 10.792 12.492 1.00 98.25 189 PHE A N 1
ATOM 1472 C CA . PHE A 1 189 ? -1.385 11.548 11.974 1.00 98.25 189 PHE A CA 1
ATOM 1473 C C . PHE A 1 189 ? -1.476 12.906 12.667 1.00 98.25 189 PHE A C 1
ATOM 1475 O O . PHE A 1 189 ? -1.604 12.978 13.890 1.00 98.25 189 PHE A O 1
ATOM 1482 N N . THR A 1 190 ? -1.465 13.986 11.893 1.00 98.31 190 THR A N 1
ATOM 1483 C CA . THR A 1 190 ? -1.355 15.353 12.428 1.00 98.31 190 THR A CA 1
ATOM 1484 C C . THR A 1 190 ? -2.696 15.977 12.801 1.00 98.31 190 THR A C 1
ATOM 1486 O O . THR A 1 190 ? -2.737 16.952 13.549 1.00 98.31 190 THR A O 1
ATOM 1489 N N . ASN A 1 191 ? -3.802 15.426 12.294 1.00 98.50 191 ASN A N 1
ATOM 1490 C CA . ASN A 1 191 ? -5.135 16.008 12.438 1.00 98.50 191 ASN A CA 1
ATOM 1491 C C . ASN A 1 191 ? -6.092 15.186 13.319 1.00 98.50 191 ASN A C 1
ATOM 1493 O O . ASN A 1 191 ? -7.304 15.412 13.263 1.00 98.50 191 ASN A O 1
ATOM 1497 N N . ILE A 1 192 ? -5.578 14.255 14.134 1.00 98.50 192 ILE A N 1
ATOM 1498 C CA . ILE A 1 192 ? -6.350 13.551 15.172 1.00 98.50 192 ILE A CA 1
ATOM 1499 C C . ILE A 1 192 ? -6.279 14.352 16.480 1.00 98.50 192 ILE A C 1
ATOM 1501 O O . ILE A 1 192 ? -5.193 14.600 17.008 1.00 98.50 192 ILE A O 1
ATOM 1505 N N . LYS A 1 193 ? -7.438 14.768 16.993 1.00 98.06 193 LYS A N 1
ATOM 1506 C CA . LYS A 1 193 ? -7.568 15.526 18.244 1.00 98.06 193 LYS A CA 1
ATOM 1507 C C . LYS A 1 193 ? -7.471 14.595 19.452 1.00 98.06 193 LYS A C 1
ATOM 1509 O O . LYS A 1 193 ? -7.741 13.400 19.352 1.00 98.06 193 LYS A O 1
ATOM 1514 N N . ASP A 1 194 ? -7.110 15.154 20.603 1.00 97.25 194 ASP A N 1
ATOM 1515 C CA . ASP A 1 194 ? -6.879 14.377 21.828 1.00 97.25 194 ASP A CA 1
ATOM 1516 C C . ASP A 1 194 ? -8.168 13.760 22.413 1.00 97.25 194 ASP A C 1
ATOM 1518 O O . ASP A 1 194 ? -8.093 12.782 23.153 1.00 97.25 194 ASP A O 1
ATOM 1522 N N . ASP A 1 195 ? -9.340 14.300 22.068 1.00 97.62 195 ASP A N 1
ATOM 1523 C CA . ASP A 1 195 ? -10.663 13.850 22.521 1.00 97.62 195 ASP A CA 1
ATOM 1524 C C . ASP A 1 195 ? -11.372 12.902 21.538 1.00 97.62 195 ASP A C 1
ATOM 1526 O O . ASP A 1 195 ? -12.416 12.329 21.860 1.00 97.62 195 ASP A O 1
ATOM 1530 N N . GLU A 1 196 ? -10.823 12.712 20.337 1.00 98.56 196 GLU A N 1
ATOM 1531 C CA . GLU A 1 196 ? -11.418 11.831 19.338 1.00 98.56 196 GLU A CA 1
ATOM 1532 C C . GLU A 1 196 ? -11.249 10.361 19.725 1.00 98.56 196 GLU A C 1
ATOM 1534 O O . GLU A 1 196 ? -10.160 9.893 20.069 1.00 98.56 196 GLU A O 1
ATOM 1539 N N . THR A 1 197 ? -12.344 9.609 19.622 1.00 98.44 197 THR A N 1
ATOM 1540 C CA . THR A 1 197 ? -12.378 8.188 19.966 1.00 98.44 197 THR A CA 1
ATOM 1541 C C . THR A 1 197 ? -12.834 7.330 18.799 1.00 98.44 197 THR A C 1
ATOM 1543 O O . THR A 1 197 ? -13.565 7.777 17.914 1.00 98.44 197 THR A O 1
ATOM 1546 N N . ILE A 1 198 ? -12.411 6.070 18.816 1.00 97.69 198 ILE A N 1
ATOM 1547 C CA . ILE A 1 198 ? -12.885 5.020 17.914 1.00 97.69 198 ILE A CA 1
ATOM 1548 C C . ILE A 1 198 ? -13.452 3.850 18.718 1.00 97.69 198 ILE A C 1
ATOM 1550 O O . ILE A 1 198 ? -13.150 3.674 19.899 1.00 97.69 198 ILE A O 1
ATOM 1554 N N . LYS A 1 199 ? -14.261 3.024 18.054 1.00 96.75 199 LYS A N 1
ATOM 1555 C CA . LYS A 1 199 ? -14.683 1.709 18.540 1.00 96.75 199 LYS A CA 1
ATOM 1556 C C . LYS A 1 199 ? -14.419 0.679 17.457 1.00 96.75 199 LYS A C 1
ATOM 1558 O O . LYS A 1 199 ? -14.650 0.956 16.281 1.00 96.75 199 LYS A O 1
ATOM 1563 N N . ILE A 1 200 ? -13.976 -0.505 17.858 1.00 95.31 200 ILE A N 1
ATOM 1564 C CA . ILE A 1 200 ? -13.723 -1.626 16.948 1.00 95.31 200 ILE A CA 1
ATOM 1565 C C . ILE A 1 200 ? -14.655 -2.773 17.345 1.00 95.31 200 ILE A C 1
ATOM 1567 O O . ILE A 1 200 ? -14.972 -2.943 18.524 1.00 95.31 200 ILE A O 1
ATOM 1571 N N . CYS A 1 201 ? -15.169 -3.513 16.365 1.00 96.06 201 CYS A N 1
ATOM 1572 C CA . CYS A 1 201 ? -16.042 -4.646 16.645 1.00 96.06 201 CYS A CA 1
ATOM 1573 C C . CYS A 1 201 ? -15.207 -5.790 17.232 1.00 96.06 201 CYS A C 1
ATOM 1575 O O . CYS A 1 201 ? -14.138 -6.104 16.721 1.00 96.06 201 CYS A O 1
ATOM 1577 N N . ILE A 1 202 ? -15.671 -6.394 18.319 1.00 96.06 202 ILE A N 1
ATOM 1578 C CA . ILE A 1 202 ? -15.023 -7.565 18.923 1.00 96.06 202 ILE A CA 1
ATOM 1579 C C . ILE A 1 202 ? -15.591 -8.824 18.269 1.00 96.06 202 ILE A C 1
ATOM 1581 O O . ILE A 1 202 ? -14.859 -9.677 17.784 1.00 96.06 202 ILE A O 1
ATOM 1585 N N . GLU A 1 203 ? -16.918 -8.903 18.211 1.00 94.25 203 GLU A N 1
ATOM 1586 C CA . GLU A 1 203 ? -17.657 -10.004 17.605 1.00 94.25 203 GLU A CA 1
ATOM 1587 C C . GLU A 1 203 ? -18.996 -9.501 17.060 1.00 94.25 203 GLU A C 1
ATOM 1589 O O . GLU A 1 203 ? -19.587 -8.559 17.599 1.00 94.25 203 GLU A O 1
ATOM 1594 N N . ASP A 1 204 ? -19.485 -10.156 16.009 1.00 91.75 204 ASP A N 1
ATOM 1595 C CA . ASP A 1 204 ? -20.815 -9.943 15.444 1.00 91.75 204 ASP A CA 1
ATOM 1596 C C . ASP A 1 204 ? -21.536 -11.287 15.357 1.00 91.75 204 ASP A C 1
ATOM 1598 O O . ASP A 1 204 ? -21.284 -12.093 14.458 1.00 91.75 204 ASP A O 1
ATOM 1602 N N . ASN A 1 205 ? -22.400 -11.557 16.336 1.00 91.25 205 ASN A N 1
ATOM 1603 C CA . ASN A 1 205 ? -23.158 -12.800 16.361 1.00 91.25 205 ASN A CA 1
ATOM 1604 C C . ASN A 1 205 ? -24.363 -12.687 15.430 1.00 91.25 205 ASN A C 1
ATOM 1606 O O . ASN A 1 205 ? -25.238 -11.840 15.627 1.00 91.25 205 ASN A O 1
ATOM 1610 N N . PHE A 1 206 ? -24.425 -13.586 14.453 1.00 91.75 206 PHE A N 1
ATOM 1611 C CA . PHE A 1 206 ? -25.530 -13.694 13.514 1.00 91.75 206 PHE A CA 1
ATOM 1612 C C . PHE A 1 206 ? -26.519 -14.772 13.958 1.00 91.75 206 PHE A C 1
ATOM 1614 O O . PHE A 1 206 ? -26.141 -15.917 14.204 1.00 91.75 206 PHE A O 1
ATOM 1621 N N . THR A 1 207 ? -27.798 -14.411 14.028 1.00 93.25 207 THR A N 1
ATOM 1622 C CA . THR A 1 207 ? -28.898 -15.345 14.308 1.00 93.25 207 THR A CA 1
ATOM 1623 C C . THR A 1 207 ? -30.061 -15.093 13.356 1.00 93.25 207 THR A C 1
ATOM 1625 O O . THR A 1 207 ? -30.239 -13.981 12.860 1.00 93.25 207 THR A O 1
ATOM 1628 N N . ILE A 1 208 ? -30.854 -16.131 13.090 1.00 94.50 208 ILE A N 1
ATOM 1629 C CA . ILE A 1 208 ? -32.090 -16.034 12.310 1.00 94.50 208 ILE A CA 1
ATOM 1630 C C . ILE A 1 208 ? -33.221 -16.593 13.169 1.00 94.50 208 ILE A C 1
ATOM 1632 O O . ILE A 1 208 ? -33.167 -17.759 13.560 1.00 94.50 208 ILE A O 1
ATOM 1636 N N . THR A 1 209 ? -34.254 -15.788 13.402 1.00 93.75 209 THR A N 1
ATOM 1637 C CA . THR A 1 209 ? -35.480 -16.210 14.096 1.00 93.75 209 THR A CA 1
ATOM 1638 C C . THR A 1 209 ? -36.663 -15.917 13.189 1.00 93.75 209 THR A C 1
ATOM 1640 O O . THR A 1 209 ? -36.832 -14.776 12.768 1.00 93.75 209 THR A O 1
ATOM 1643 N N . ASP A 1 210 ? -37.436 -16.941 12.822 1.00 94.25 210 ASP A N 1
ATOM 1644 C CA . ASP A 1 210 ? -38.580 -16.828 11.900 1.00 94.25 210 ASP A CA 1
ATOM 1645 C C . ASP A 1 210 ? -38.246 -16.101 10.580 1.00 94.25 210 ASP A C 1
ATOM 1647 O O . ASP A 1 210 ? -39.030 -15.326 10.042 1.00 94.25 210 ASP A O 1
ATOM 1651 N N . GLY A 1 211 ? -37.035 -16.327 10.058 1.00 93.56 211 GLY A N 1
ATOM 1652 C CA . GLY A 1 211 ? -36.541 -15.684 8.836 1.00 93.56 211 GLY A CA 1
ATOM 1653 C C . GLY A 1 211 ? -36.010 -14.256 9.020 1.00 93.56 211 GLY A C 1
ATOM 1654 O O . GLY A 1 211 ? -35.484 -13.689 8.064 1.00 93.56 211 GLY A O 1
ATOM 1655 N N . HIS A 1 212 ? -36.078 -13.684 10.225 1.00 91.50 212 HIS A N 1
ATOM 1656 C CA . HIS A 1 212 ? -35.528 -12.364 10.522 1.00 91.50 212 HIS A CA 1
ATOM 1657 C C . HIS A 1 212 ? -34.049 -12.449 10.927 1.00 91.50 212 HIS A C 1
ATOM 1659 O O . HIS A 1 212 ? -33.736 -13.031 11.972 1.00 91.50 212 HIS A O 1
ATOM 1665 N N . PRO A 1 213 ? -33.127 -11.860 10.142 1.00 94.31 213 PRO A N 1
ATOM 1666 C CA . PRO A 1 213 ? -31.721 -11.803 10.511 1.00 94.31 213 PRO A CA 1
ATOM 1667 C C . PRO A 1 213 ? -31.508 -10.794 11.645 1.00 94.31 213 PRO A C 1
ATOM 1669 O O . PRO A 1 213 ? -31.928 -9.640 11.551 1.00 94.31 213 PRO A O 1
ATOM 1672 N N . THR A 1 214 ? -30.812 -11.216 12.696 1.00 93.06 214 THR A N 1
ATOM 1673 C CA . THR A 1 214 ? -30.405 -10.365 13.819 1.00 93.06 214 THR A CA 1
ATOM 1674 C C . THR A 1 214 ? -28.891 -10.412 13.978 1.00 93.06 214 THR A C 1
ATOM 1676 O O . THR A 1 214 ? -28.294 -11.489 14.017 1.00 93.06 214 THR A O 1
ATOM 1679 N N . PHE A 1 215 ? -28.288 -9.229 14.095 1.00 92.69 215 PHE A N 1
ATOM 1680 C CA . PHE A 1 215 ? -26.857 -9.026 14.304 1.00 92.69 215 PHE A CA 1
ATOM 1681 C C . PHE A 1 215 ? -26.638 -8.451 15.699 1.00 92.69 215 PHE A C 1
ATOM 1683 O O . PHE A 1 215 ? -27.155 -7.376 16.016 1.00 92.69 215 PHE A O 1
ATOM 1690 N N . ASN A 1 216 ? -25.889 -9.162 16.534 1.00 92.56 216 ASN A N 1
ATOM 1691 C CA . ASN A 1 216 ? -25.559 -8.723 17.883 1.00 92.56 216 ASN A CA 1
ATOM 1692 C C . ASN A 1 216 ? -24.065 -8.410 17.970 1.00 92.56 216 ASN A C 1
ATOM 1694 O O . ASN A 1 216 ? -23.243 -9.278 18.280 1.00 92.56 216 ASN A O 1
ATOM 1698 N N . LYS A 1 217 ? -23.739 -7.152 17.670 1.00 94.62 217 LYS A N 1
ATOM 1699 C CA . LYS A 1 217 ? -22.371 -6.639 17.662 1.00 94.62 217 LYS A CA 1
ATOM 1700 C C . LYS A 1 217 ? -21.938 -6.233 19.059 1.00 94.62 217 LYS A C 1
ATOM 1702 O O . LYS A 1 217 ? -22.540 -5.342 19.663 1.00 94.62 217 LYS A O 1
ATOM 1707 N N . LYS A 1 218 ? -20.831 -6.806 19.519 1.00 96.00 218 LYS A N 1
ATOM 1708 C CA . LYS A 1 218 ? -20.081 -6.281 20.661 1.00 96.00 218 LYS A CA 1
ATOM 1709 C C . LYS A 1 218 ? -18.955 -5.396 20.154 1.00 96.00 218 LYS A C 1
ATOM 1711 O O . LYS A 1 218 ? -18.278 -5.719 19.179 1.00 96.00 218 LYS A O 1
ATOM 1716 N N . TRP A 1 219 ? -18.766 -4.277 20.831 1.00 96.56 219 TRP A N 1
ATOM 1717 C CA . TRP A 1 219 ? -17.762 -3.276 20.501 1.00 96.56 219 TRP A CA 1
ATOM 1718 C C . TRP A 1 219 ? -16.830 -3.093 21.686 1.00 96.56 219 TRP A C 1
ATOM 1720 O O . TRP A 1 219 ? -17.232 -3.323 22.827 1.00 96.56 219 TRP A O 1
ATOM 1730 N N . THR A 1 220 ? -15.612 -2.643 21.417 1.00 97.06 220 THR A N 1
ATOM 1731 C CA . THR A 1 220 ? -14.730 -2.138 22.467 1.00 97.06 220 THR A CA 1
ATOM 1732 C C . THR A 1 220 ? -15.369 -0.948 23.187 1.00 97.06 220 THR A C 1
ATOM 1734 O O . THR A 1 220 ? -16.208 -0.227 22.624 1.00 97.06 220 THR A O 1
ATOM 1737 N N . ASP A 1 221 ? -14.901 -0.680 24.404 1.00 97.62 221 ASP A N 1
ATOM 1738 C CA . ASP A 1 221 ? -15.039 0.653 24.985 1.00 97.62 221 ASP A CA 1
ATOM 1739 C C . ASP A 1 221 ? -14.412 1.705 24.046 1.00 97.62 221 ASP A C 1
ATOM 1741 O O . ASP A 1 221 ? -13.580 1.356 23.196 1.00 97.62 221 ASP A O 1
ATOM 1745 N N . PRO A 1 222 ? -14.826 2.985 24.127 1.00 97.50 222 PRO A N 1
ATOM 1746 C CA . PRO A 1 222 ? -14.191 4.047 23.356 1.00 97.50 222 PRO A CA 1
ATOM 1747 C C . PRO A 1 222 ? -12.674 4.074 23.590 1.00 97.50 222 PRO A C 1
ATOM 1749 O O . PRO A 1 222 ? -12.218 4.178 24.726 1.00 97.50 222 PRO A O 1
ATOM 1752 N N . ILE A 1 223 ? -11.901 4.013 22.508 1.00 97.50 223 ILE A N 1
ATOM 1753 C CA . ILE A 1 223 ? -10.435 4.079 22.533 1.00 97.50 223 ILE A CA 1
ATOM 1754 C C . ILE A 1 223 ? -10.015 5.464 22.046 1.00 97.50 223 ILE A C 1
ATOM 1756 O O . ILE A 1 223 ? -10.493 5.899 20.999 1.00 97.50 223 ILE A O 1
ATOM 1760 N N . ILE A 1 224 ? -9.109 6.144 22.756 1.00 98.19 224 ILE A N 1
ATOM 1761 C CA . ILE A 1 224 ? -8.528 7.418 22.299 1.00 98.19 224 ILE A CA 1
ATOM 1762 C C . ILE A 1 224 ? -7.763 7.173 20.994 1.00 98.19 224 ILE A C 1
ATOM 1764 O O . ILE A 1 224 ? -6.753 6.466 20.970 1.00 98.19 224 ILE A O 1
ATOM 1768 N N . ALA A 1 225 ? -8.237 7.764 19.899 1.00 98.31 225 ALA A N 1
ATOM 1769 C CA . ALA A 1 225 ? -7.779 7.432 18.553 1.00 98.31 225 ALA A CA 1
ATOM 1770 C C . ALA A 1 225 ? -6.300 7.770 18.336 1.00 98.31 225 ALA A C 1
ATOM 1772 O O . ALA A 1 225 ? -5.576 7.017 17.687 1.00 98.31 225 ALA A O 1
ATOM 1773 N N . LYS A 1 226 ? -5.835 8.876 18.926 1.00 97.69 226 LYS A N 1
ATOM 1774 C CA . LYS A 1 226 ? -4.433 9.299 18.855 1.00 97.69 226 LYS A CA 1
ATOM 1775 C C . LYS A 1 226 ? -3.501 8.318 19.567 1.00 97.69 226 LYS A C 1
ATOM 1777 O O . LYS A 1 226 ? -2.478 7.947 19.009 1.00 97.69 226 LYS A O 1
ATOM 1782 N N . GLN A 1 227 ? -3.881 7.851 20.759 1.00 96.62 227 GLN A N 1
ATOM 1783 C CA . GLN A 1 227 ? -3.112 6.842 21.499 1.00 96.62 227 GLN A CA 1
ATOM 1784 C C . GLN A 1 227 ? -3.086 5.513 20.744 1.00 96.62 227 GLN A C 1
ATOM 1786 O O . GLN A 1 227 ? -2.023 4.921 20.593 1.00 96.62 227 GLN A O 1
ATOM 1791 N N . PHE A 1 228 ? -4.235 5.091 20.208 1.00 97.12 228 PHE A N 1
ATOM 1792 C CA . PHE A 1 228 ? -4.327 3.898 19.373 1.00 97.12 228 PHE A CA 1
ATOM 1793 C C . PHE A 1 228 ? -3.409 3.982 18.147 1.00 97.12 228 PHE A C 1
ATOM 1795 O O . PHE A 1 228 ? -2.667 3.046 17.868 1.00 97.12 228 PHE A O 1
ATOM 1802 N N . ALA A 1 229 ? -3.422 5.109 17.430 1.00 97.44 229 ALA A N 1
ATOM 1803 C CA . ALA A 1 229 ? -2.557 5.315 16.274 1.00 97.44 229 ALA A CA 1
ATOM 1804 C C . ALA A 1 229 ? -1.069 5.264 16.652 1.00 97.44 229 ALA A C 1
ATOM 1806 O O . ALA A 1 229 ? -0.305 4.563 15.991 1.00 97.44 229 ALA A O 1
ATOM 1807 N N . THR A 1 230 ? -0.671 5.947 17.730 1.00 95.44 230 THR A N 1
ATOM 1808 C CA . THR A 1 230 ? 0.712 5.918 18.230 1.00 95.44 230 THR A CA 1
ATOM 1809 C C . THR A 1 230 ? 1.147 4.505 18.595 1.00 95.44 230 THR A C 1
ATOM 1811 O O . THR A 1 230 ? 2.223 4.090 18.180 1.00 95.44 230 THR A O 1
ATOM 1814 N N . GLU A 1 231 ? 0.310 3.749 19.303 1.00 94.56 231 GLU A N 1
ATOM 1815 C CA . GLU A 1 231 ? 0.603 2.371 19.715 1.00 94.56 231 GLU A CA 1
ATOM 1816 C C . GLU A 1 231 ? 0.732 1.421 18.512 1.00 94.56 231 GLU A C 1
ATOM 1818 O O . GLU A 1 231 ? 1.577 0.532 18.501 1.00 94.56 231 GLU A O 1
ATOM 1823 N N . MET A 1 232 ? -0.057 1.633 17.454 1.00 93.00 232 MET A N 1
ATOM 1824 C CA . MET A 1 232 ? 0.041 0.847 16.218 1.00 93.00 232 MET A CA 1
ATOM 1825 C C . MET A 1 232 ? 1.321 1.133 15.418 1.00 93.00 232 MET A C 1
ATOM 1827 O O . MET A 1 232 ? 1.769 0.267 14.668 1.00 93.00 232 MET A O 1
ATOM 1831 N N . VAL A 1 233 ? 1.895 2.334 15.546 1.00 92.44 233 VAL A N 1
ATOM 1832 C CA . VAL A 1 233 ? 3.158 2.714 14.886 1.00 92.44 233 VAL A CA 1
ATOM 1833 C C . VAL A 1 233 ? 4.363 2.339 15.751 1.00 92.44 233 VAL A C 1
ATOM 1835 O O . VAL A 1 233 ? 5.339 1.778 15.257 1.00 92.44 233 VAL A O 1
ATOM 1838 N N . ARG A 1 234 ? 4.308 2.653 17.046 1.00 89.31 234 ARG A N 1
ATOM 1839 C CA . ARG A 1 234 ? 5.367 2.429 18.034 1.00 89.31 234 ARG A CA 1
ATOM 1840 C C . ARG A 1 234 ? 4.809 1.569 19.158 1.00 89.31 234 ARG A C 1
ATOM 1842 O O . ARG A 1 234 ? 4.404 2.079 20.196 1.00 89.31 234 ARG A O 1
ATOM 1849 N N . HIS A 1 235 ? 4.781 0.266 18.909 1.00 89.81 235 HIS A N 1
ATOM 1850 C CA . HIS A 1 235 ? 4.207 -0.696 19.838 1.00 89.81 235 HIS A CA 1
ATOM 1851 C C . HIS A 1 235 ? 4.966 -0.730 21.167 1.00 89.81 235 HIS A C 1
ATOM 1853 O O . HIS A 1 235 ? 6.195 -0.856 21.197 1.00 89.81 235 HIS A O 1
ATOM 1859 N N . THR A 1 236 ? 4.216 -0.675 22.263 1.00 88.75 236 THR A N 1
ATOM 1860 C CA . THR A 1 236 ? 4.725 -0.925 23.604 1.00 88.75 236 THR A CA 1
ATOM 1861 C C . THR A 1 236 ? 4.833 -2.431 23.804 1.00 88.75 236 THR A C 1
ATOM 1863 O O . THR A 1 236 ? 3.854 -3.134 24.058 1.00 88.75 236 THR A O 1
ATOM 1866 N N . TYR A 1 237 ? 6.051 -2.946 23.670 1.00 88.25 237 TYR A N 1
ATOM 1867 C CA . TYR A 1 237 ? 6.326 -4.361 23.878 1.00 88.25 237 TYR A CA 1
ATOM 1868 C C . TYR A 1 237 ? 6.216 -4.749 25.357 1.00 88.25 237 TYR A C 1
ATOM 1870 O O . TYR A 1 237 ? 6.370 -3.930 26.261 1.00 88.25 237 TYR A O 1
ATOM 1878 N N . ARG A 1 238 ? 5.960 -6.038 25.603 1.00 89.12 238 ARG A N 1
ATOM 1879 C CA . ARG A 1 238 ? 5.956 -6.613 26.956 1.00 89.12 238 ARG A CA 1
ATOM 1880 C C . ARG A 1 238 ? 7.325 -6.450 27.618 1.00 89.12 238 ARG A C 1
ATOM 1882 O O . ARG A 1 238 ? 8.342 -6.515 26.933 1.00 89.12 238 ARG A O 1
ATOM 1889 N N . ASP A 1 239 ? 7.349 -6.346 28.945 1.00 91.25 239 ASP A N 1
ATOM 1890 C CA . ASP A 1 239 ? 8.591 -6.247 29.719 1.00 91.25 239 ASP A CA 1
ATOM 1891 C C . ASP A 1 239 ? 9.624 -7.307 29.300 1.00 91.25 239 ASP A C 1
ATOM 1893 O O . ASP A 1 239 ? 9.316 -8.495 29.169 1.00 91.25 239 ASP A O 1
ATOM 1897 N N . GLY A 1 240 ? 10.861 -6.858 29.073 1.00 90.62 240 GLY A N 1
ATOM 1898 C CA . GLY A 1 240 ? 11.962 -7.693 28.581 1.00 90.62 240 GLY A CA 1
ATOM 1899 C C . GLY A 1 240 ? 12.043 -7.834 27.057 1.00 90.62 240 GLY A C 1
ATOM 1900 O O . GLY A 1 240 ? 12.986 -8.454 26.569 1.00 90.62 240 GLY A O 1
ATOM 1901 N N . TRP A 1 241 ? 11.109 -7.245 26.305 1.00 89.06 241 TRP A N 1
ATOM 1902 C CA . TRP A 1 241 ? 11.136 -7.205 24.844 1.00 89.06 241 TRP A CA 1
ATOM 1903 C C . TRP A 1 241 ? 11.316 -5.770 24.353 1.00 89.06 241 TRP A C 1
ATOM 1905 O O . TRP A 1 241 ? 10.605 -4.862 24.771 1.00 89.06 241 TRP A O 1
ATOM 1915 N N . SER A 1 242 ? 12.250 -5.568 23.430 1.00 87.00 242 SER A N 1
ATOM 1916 C CA . SER A 1 242 ? 12.422 -4.312 22.705 1.00 87.00 242 SER A CA 1
ATOM 1917 C C . SER A 1 242 ? 12.864 -4.610 21.279 1.00 87.00 242 SER A C 1
ATOM 1919 O O . SER A 1 242 ? 13.501 -5.634 21.014 1.00 87.00 242 SER A O 1
ATOM 1921 N N . LEU A 1 243 ? 12.543 -3.712 20.349 1.00 83.38 243 LEU A N 1
ATOM 1922 C CA . LEU A 1 243 ? 13.226 -3.713 19.062 1.00 83.38 243 LEU A CA 1
ATOM 1923 C C . LEU A 1 243 ? 14.662 -3.200 19.254 1.00 83.38 243 LEU A C 1
ATOM 1925 O O . LEU A 1 243 ? 14.901 -2.389 20.153 1.00 83.38 243 LEU A O 1
ATOM 1929 N N . PRO A 1 244 ? 15.625 -3.669 18.445 1.00 81.06 244 PRO A N 1
ATOM 1930 C CA . PRO A 1 244 ? 16.915 -3.003 18.357 1.00 81.06 244 PRO A CA 1
ATOM 1931 C C . PRO A 1 244 ? 16.719 -1.566 17.859 1.00 81.06 244 PRO A C 1
ATOM 1933 O O . PRO A 1 244 ? 15.792 -1.292 17.095 1.00 81.06 244 PRO A O 1
ATOM 1936 N N . GLU A 1 245 ? 17.610 -0.665 18.274 1.00 77.25 245 GLU A N 1
ATOM 1937 C CA . GLU A 1 245 ? 17.660 0.688 17.719 1.00 77.25 245 GLU A CA 1
ATOM 1938 C C . GLU A 1 245 ? 17.777 0.625 16.193 1.00 77.25 245 GLU A C 1
ATOM 1940 O O . GLU A 1 245 ? 18.485 -0.226 15.639 1.00 77.25 245 GLU A O 1
ATOM 1945 N N . MET A 1 246 ? 17.071 1.527 15.511 1.00 61.81 246 MET A N 1
ATOM 1946 C CA . MET A 1 246 ? 17.178 1.637 14.061 1.00 61.81 246 MET A CA 1
ATOM 1947 C C . MET A 1 246 ? 18.631 1.979 13.689 1.00 61.81 246 MET A C 1
ATOM 1949 O O . MET A 1 246 ? 19.252 2.797 14.373 1.00 61.81 246 MET A O 1
ATOM 1953 N N . PRO A 1 247 ? 19.197 1.375 12.627 1.00 61.00 247 PRO A N 1
ATOM 1954 C CA . PRO A 1 247 ? 20.524 1.746 12.149 1.00 61.00 247 PRO A CA 1
ATOM 1955 C C . PRO A 1 247 ? 20.585 3.250 11.853 1.00 61.00 247 PRO A C 1
ATOM 1957 O O . PRO A 1 247 ? 19.659 3.784 11.241 1.00 61.00 247 PRO A O 1
ATOM 1960 N N . ALA A 1 248 ? 21.657 3.904 12.310 1.00 42.31 248 ALA A N 1
ATOM 1961 C CA . ALA A 1 248 ? 21.932 5.318 12.051 1.00 42.31 248 ALA A CA 1
ATOM 1962 C C . ALA A 1 248 ? 22.261 5.594 10.576 1.00 42.31 248 ALA A C 1
ATOM 1964 O O . ALA A 1 248 ? 22.864 4.705 9.928 1.00 42.31 248 ALA A O 1
#

Secondary structure (DSSP, 8-state):
-HHHHTHHHHHHTT----SEEEEEES--BSSS--S-EEEEEEEPPBPPPTT-SS-B--EEEEEE-TT--PPPPTTPPTT--S-SSS-EEEEE-SS-EEEEEGGG-S-EETTSPPP-----S---TTIIIIIHHHHHHHHHHS-TTT----TT-HHHHHHHHHHHHHHHHHHHTGGG-SPEEEETTTTEETT--TT-EE--EEEEEEEEETTEEEEEEEEPPPEEHHHHHHHHHS--PPTT--PPPPP-

Sequence (248 aa):
MACHILHPVFKSLRLKYPTKVQASSTLLLTDCAPNAQTVKYIYPARTAPSHYKIDLPEVEVIWYDGGLQPMKPEGWPEGKDMNDSGGGVIFHGTKDKLICGCYGINPWLLSGRVPNAPVTERRVENATRGGHEMDWVRACKESPENRIPTKSDFAEAGPFNEMVVMGVLAVRLQGLNKILEWDGEKMEFTNIKDDETIKICIEDNFTITDGHPTFNKKWTDPIIAKQFATEMVRHTYRDGWSLPEMPA

pLDDT: mean 94.1, std 5.63, range [42.31, 98.81]

Solvent-accessible surface area (backbone atoms only — not comparable to full-atom values): 15088 Å² total; per-residue (Å²): 108,64,77,41,43,44,42,53,55,36,63,75,68,67,58,68,59,42,46,33,40,39,34,45,60,47,80,46,41,73,90,50,81,42,72,24,41,40,37,41,35,35,28,63,61,51,87,53,59,90,88,52,95,55,81,36,62,64,44,80,47,74,50,60,37,63,86,51,70,79,80,77,59,91,77,60,63,84,93,62,75,67,63,33,88,89,27,52,44,78,46,86,51,99,90,47,36,44,35,24,18,29,71,53,39,83,64,40,32,64,84,72,53,79,78,83,76,83,88,84,65,95,76,65,66,55,43,95,69,67,22,51,62,47,43,50,58,48,42,72,72,41,52,87,91,75,49,59,84,48,99,78,38,63,88,58,50,45,53,53,47,52,44,56,53,50,52,54,50,40,44,76,50,34,75,66,78,60,76,42,34,39,41,61,91,79,65,44,65,75,73,63,50,89,84,42,54,36,68,44,32,68,46,70,47,78,47,70,58,98,84,45,81,44,78,53,70,43,62,51,71,80,38,49,40,49,61,52,53,47,41,74,70,58,65,83,60,61,92,97,51,76,81,77,80,76,84,129

Mean predicted aligned error: 4.55 Å

Foldseek 3Di:
DCLQACLCVCVVLVFFAFQWKAKEAAAFAPPDDGLWMKMKGWHAWDQDDPPDPDGNHIDIDMDIDNPDDPDDPPLADPPDDQEDPHHKDWDDDPVWIWIAHGNRHPIDTSVRDDDDDDDPDDDQPCCVPCRLVVLVVVQVPDDPVPHDDRPCDCVRVVSSVLNVVVRVLSHVVNQLVDMWGADSVVGATPPQDQPDWDKHWNDWDWDADPNDIDTDTDIDDTDRSRVVSCCSRVPDDDPPDDDPDDDD

Nearest PDB structures (foldseek):
  8tdh-assembly1_B  TM=9.417E-01  e=7.869E-33  Alistipes
  7auw-assembly1_B  TM=3.908E-01  e=7.442E+00  Mus musculus